Protein AF-A0A484M7L9-F1 (afdb_monomer_lite)

Secondary structure (DSSP, 8-state):
----------------PPPPHHHHHHHHHHHHHHSBSSTT-TT-BHHHHHHHHHHHHHHTT--HHHHHHHHHHHHHHHSTT-HHHHHHHHHHHHHHTT----HHHHHHHHTT---TTS--TTHHHHHHHHHHH-TTS-------SSHHHHHHHHHHHHHHHHHHHHHHHHHHHHHHHHHHHHHHTTT-PPP----------------

Structure (mmCIF, N/CA/C/O backbone):
data_AF-A0A484M7L9-F1
#
_entry.id   AF-A0A484M7L9-F1
#
loop_
_atom_site.group_PDB
_atom_site.id
_atom_site.type_symbol
_atom_site.label_atom_id
_atom_site.label_alt_id
_atom_site.label_comp_id
_atom_site.label_asym_id
_atom_site.label_entity_id
_atom_site.label_seq_id
_atom_site.pdbx_PDB_ins_code
_atom_site.Cartn_x
_atom_site.Cartn_y
_atom_site.Cartn_z
_atom_site.occupancy
_atom_site.B_iso_or_equiv
_atom_site.auth_seq_id
_atom_site.auth_comp_id
_atom_site.auth_asym_id
_atom_site.auth_atom_id
_atom_site.pdbx_PDB_model_num
ATOM 1 N N . MET A 1 1 ? 72.753 -35.196 -23.245 1.00 42.53 1 MET A N 1
ATOM 2 C CA . MET A 1 1 ? 71.972 -34.257 -22.425 1.00 42.53 1 MET A CA 1
ATOM 3 C C . MET A 1 1 ? 70.537 -34.745 -22.408 1.00 42.53 1 MET A C 1
ATOM 5 O O . MET A 1 1 ? 69.978 -34.929 -23.475 1.00 42.53 1 MET A O 1
ATOM 9 N N . ILE A 1 2 ? 70.071 -35.024 -21.190 1.00 45.00 2 ILE A N 1
ATOM 10 C CA . ILE A 1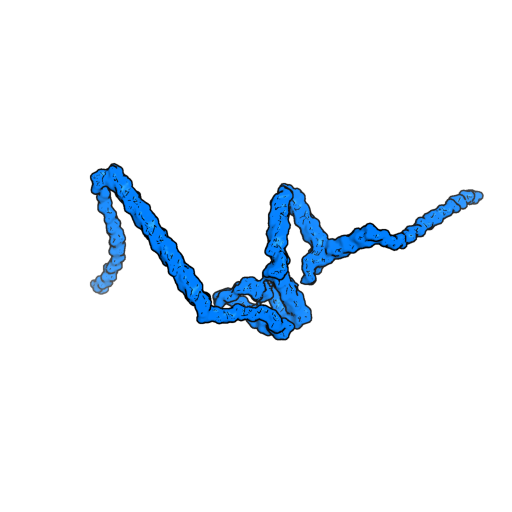 2 ? 68.717 -34.862 -20.635 1.00 45.00 2 ILE A CA 1
ATOM 11 C C . ILE A 1 2 ? 67.554 -35.568 -21.357 1.00 45.00 2 ILE A C 1
ATOM 13 O O . ILE A 1 2 ? 67.108 -35.170 -22.425 1.00 45.00 2 ILE A O 1
ATOM 17 N N . TYR A 1 3 ? 67.059 -36.614 -20.690 1.00 44.97 3 TYR A N 1
ATOM 18 C CA . TYR A 1 3 ? 65.743 -37.212 -20.891 1.00 44.97 3 TYR A CA 1
ATOM 19 C C . TYR A 1 3 ? 64.677 -36.245 -20.364 1.00 44.97 3 TYR A C 1
ATOM 21 O O . TYR A 1 3 ? 64.650 -36.008 -19.157 1.00 44.97 3 TYR A O 1
ATOM 29 N N . ASP A 1 4 ? 63.792 -35.735 -21.221 1.00 49.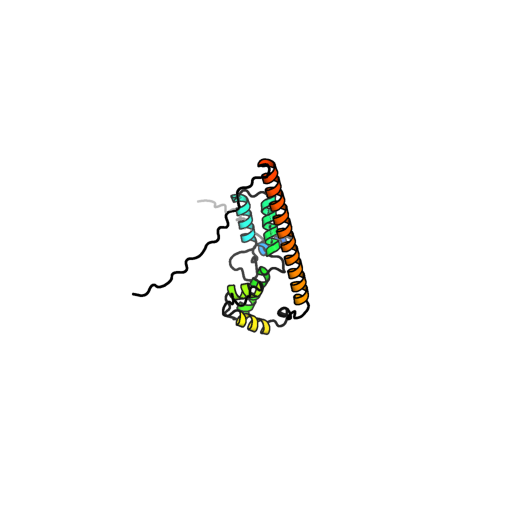75 4 ASP A N 1
ATOM 30 C CA . ASP A 1 4 ? 62.569 -35.071 -20.762 1.00 49.75 4 ASP A CA 1
ATOM 31 C C . ASP A 1 4 ? 61.409 -36.066 -20.782 1.00 49.75 4 ASP A C 1
ATOM 33 O O . ASP A 1 4 ? 60.863 -36.436 -21.824 1.00 49.75 4 ASP A O 1
ATOM 37 N N . ALA A 1 5 ? 61.057 -36.529 -19.585 1.00 56.91 5 ALA A N 1
ATOM 38 C CA . ALA A 1 5 ? 59.834 -37.260 -19.320 1.00 56.91 5 ALA A CA 1
ATOM 39 C C . ALA A 1 5 ? 58.653 -36.280 -19.381 1.00 56.91 5 ALA A C 1
ATOM 41 O O . ALA A 1 5 ? 58.237 -35.718 -18.368 1.00 56.91 5 ALA A O 1
ATOM 42 N N . VAL A 1 6 ? 58.091 -36.082 -20.572 1.00 59.50 6 VAL A N 1
ATOM 43 C CA . VAL A 1 6 ? 56.767 -35.467 -20.708 1.00 59.50 6 VAL A CA 1
ATOM 44 C C . VAL A 1 6 ? 55.741 -36.519 -20.293 1.00 59.50 6 VAL A C 1
ATOM 46 O O . VAL A 1 6 ? 55.369 -37.401 -21.066 1.00 59.50 6 VAL A O 1
ATOM 49 N N . GLY A 1 7 ? 55.337 -36.472 -19.021 1.00 54.97 7 GLY A N 1
ATOM 50 C CA . GLY A 1 7 ? 54.186 -37.223 -18.526 1.00 54.97 7 GLY A CA 1
ATOM 51 C C . GLY A 1 7 ? 52.920 -36.839 -19.301 1.00 54.97 7 GLY A C 1
ATOM 52 O O . GLY A 1 7 ? 52.858 -35.740 -19.858 1.00 54.97 7 GLY A O 1
ATOM 53 N N . PRO A 1 8 ? 51.899 -37.711 -19.359 1.00 54.69 8 PRO A N 1
ATOM 54 C CA . PRO A 1 8 ? 50.671 -37.377 -20.056 1.00 54.69 8 PRO A CA 1
ATOM 55 C C . PRO A 1 8 ? 50.053 -36.152 -19.382 1.00 54.69 8 PRO A C 1
ATOM 57 O O . PRO A 1 8 ? 49.660 -36.192 -18.213 1.00 54.69 8 PRO A O 1
ATOM 60 N N . THR A 1 9 ? 49.976 -35.053 -20.130 1.00 49.97 9 THR A N 1
ATOM 61 C CA . THR A 1 9 ? 49.096 -33.932 -19.834 1.00 49.97 9 THR A CA 1
ATOM 62 C C . THR A 1 9 ? 47.698 -34.513 -19.712 1.00 49.97 9 THR A C 1
ATOM 64 O O . THR A 1 9 ? 47.059 -34.857 -20.704 1.00 49.97 9 THR A O 1
ATOM 67 N N . ARG A 1 10 ? 47.227 -34.676 -18.471 1.00 46.50 10 ARG A N 1
ATOM 68 C CA . ARG A 1 10 ? 45.811 -34.899 -18.193 1.00 46.50 10 ARG A CA 1
ATOM 69 C C . ARG A 1 10 ? 45.101 -33.654 -18.699 1.00 46.50 10 ARG A C 1
ATOM 71 O O . ARG A 1 10 ? 44.990 -32.659 -17.989 1.00 46.50 10 ARG A O 1
ATOM 78 N N . THR A 1 11 ? 44.657 -33.692 -19.948 1.00 47.19 11 THR A N 1
ATOM 79 C CA . THR A 1 11 ? 43.540 -32.881 -20.393 1.00 47.19 11 THR A CA 1
ATOM 80 C C . THR A 1 11 ? 42.381 -33.300 -19.499 1.00 47.19 11 THR A C 1
ATOM 82 O O . THR A 1 11 ? 41.721 -34.305 -19.758 1.00 47.19 11 THR A O 1
ATOM 85 N N . ASN A 1 12 ? 42.177 -32.582 -18.393 1.00 45.78 12 ASN A N 1
ATOM 86 C CA . ASN A 1 12 ? 40.871 -32.527 -17.762 1.00 45.78 12 ASN A CA 1
ATOM 87 C C . ASN A 1 12 ? 39.963 -31.891 -18.814 1.00 45.78 12 ASN A C 1
ATOM 89 O O . ASN A 1 12 ? 39.799 -30.675 -18.858 1.00 45.78 12 ASN A O 1
ATOM 93 N N . SER A 1 13 ? 39.436 -32.717 -19.717 1.00 46.62 13 SER A N 1
ATOM 94 C CA . SER A 1 13 ? 38.196 -32.418 -20.400 1.00 46.62 13 SER A CA 1
ATOM 95 C C . SER A 1 13 ? 37.168 -32.311 -19.286 1.00 46.62 13 SER A C 1
ATOM 97 O O . SER A 1 13 ? 36.620 -33.320 -18.840 1.00 46.62 13 SER A O 1
ATOM 99 N N . VAL A 1 14 ? 36.988 -31.097 -18.767 1.00 50.59 14 VAL A N 1
ATOM 100 C CA . VAL A 1 14 ? 35.759 -30.719 -18.085 1.00 50.59 14 VAL A CA 1
ATOM 101 C C . VAL A 1 14 ? 34.695 -30.882 -19.160 1.00 50.59 14 VAL A C 1
ATOM 103 O O . VAL A 1 14 ? 34.467 -29.994 -19.974 1.00 50.59 14 VAL A O 1
ATOM 106 N N . LEU A 1 15 ? 34.172 -32.101 -19.270 1.00 47.25 15 LEU A N 1
ATOM 107 C CA . LEU A 1 15 ? 32.899 -32.335 -19.913 1.00 47.25 15 LEU A CA 1
ATOM 108 C C . LEU A 1 15 ? 31.947 -31.473 -19.091 1.00 47.25 15 LEU A C 1
ATOM 110 O O . LEU A 1 15 ? 31.773 -31.741 -17.903 1.00 47.25 15 LEU A O 1
ATOM 114 N N . GLU A 1 16 ? 31.454 -30.379 -19.670 1.00 56.84 16 GLU A N 1
ATOM 115 C CA . GLU A 1 16 ? 30.315 -29.661 -19.109 1.00 56.84 16 GLU A CA 1
ATOM 116 C C . GLU A 1 16 ? 29.161 -30.664 -19.093 1.00 56.84 16 GLU A C 1
ATOM 118 O O . GLU A 1 16 ? 28.489 -30.898 -20.096 1.00 56.84 16 GLU A O 1
ATOM 123 N N . GLU A 1 17 ? 29.044 -31.376 -17.976 1.00 58.81 17 GLU A N 1
ATOM 124 C CA . GLU A 1 17 ? 27.976 -32.321 -17.718 1.00 58.81 17 GLU A CA 1
ATOM 125 C C . GLU A 1 17 ? 26.673 -31.523 -17.724 1.00 58.81 17 GLU A C 1
ATOM 127 O O . GLU A 1 17 ? 26.575 -30.481 -17.068 1.00 58.81 17 GLU A O 1
ATOM 132 N N . GLU A 1 18 ? 25.695 -31.962 -18.523 1.00 61.09 18 GLU A N 1
ATOM 133 C CA . GLU A 1 18 ? 24.396 -31.298 -18.550 1.00 61.09 18 GLU A CA 1
ATOM 134 C C . GLU A 1 18 ? 23.858 -31.217 -17.117 1.00 61.09 18 GLU A C 1
ATOM 136 O O . GLU A 1 18 ? 23.847 -32.239 -16.424 1.00 61.09 18 GLU A O 1
ATOM 141 N N . PRO A 1 19 ? 23.411 -30.029 -16.663 1.00 60.47 19 PRO A N 1
ATOM 142 C CA . PRO A 1 19 ? 23.056 -29.821 -15.272 1.00 60.47 19 PRO A CA 1
ATOM 143 C C . PRO A 1 19 ? 22.028 -30.870 -14.861 1.00 60.47 19 PRO A C 1
ATOM 145 O O . PRO A 1 19 ? 20.971 -31.018 -15.496 1.00 60.47 19 PRO A O 1
ATOM 148 N N . ASN A 1 20 ? 22.357 -31.623 -13.811 1.00 75.00 20 ASN A N 1
ATOM 149 C CA . ASN A 1 20 ? 21.457 -32.627 -13.269 1.00 75.00 20 ASN A CA 1
ATOM 150 C C . ASN A 1 20 ? 20.155 -31.936 -12.795 1.00 75.00 20 ASN A C 1
ATOM 152 O O . ASN A 1 20 ? 20.047 -30.707 -12.747 1.00 75.00 20 ASN A O 1
ATOM 156 N N . SER A 1 21 ? 19.113 -32.700 -12.458 1.00 75.94 21 SER A N 1
ATOM 157 C CA . SER A 1 21 ? 17.826 -32.102 -12.053 1.00 75.94 21 SER A CA 1
ATOM 158 C C . SER A 1 21 ? 17.947 -31.120 -10.873 1.00 75.94 21 SER A C 1
ATOM 160 O O . SER A 1 21 ? 17.137 -30.199 -10.768 1.00 75.94 21 SER A O 1
ATOM 162 N N . THR A 1 22 ? 18.933 -31.313 -10.000 1.00 72.62 22 THR A N 1
ATOM 163 C CA . THR A 1 22 ? 19.218 -30.451 -8.848 1.00 72.62 22 THR A CA 1
ATOM 164 C C . THR A 1 22 ? 19.914 -29.163 -9.287 1.00 72.62 22 THR A C 1
ATOM 166 O O . THR A 1 22 ? 19.517 -28.080 -8.866 1.00 72.62 22 THR A O 1
ATOM 169 N N . ASP A 1 23 ? 20.876 -29.254 -10.205 1.00 74.62 23 ASP A N 1
ATOM 170 C CA . ASP A 1 23 ? 21.577 -28.097 -10.768 1.00 74.62 23 ASP A CA 1
ATOM 171 C C . ASP A 1 23 ? 20.614 -27.212 -11.566 1.00 74.62 23 ASP A C 1
ATOM 173 O O . ASP A 1 23 ? 20.642 -25.990 -11.446 1.00 74.62 23 ASP A O 1
ATOM 177 N N . LYS A 1 24 ? 19.684 -27.811 -12.322 1.00 78.12 24 LYS A N 1
ATOM 178 C CA . LYS A 1 24 ? 18.620 -27.068 -13.019 1.00 78.12 24 LYS A CA 1
ATOM 179 C C . LYS A 1 24 ? 17.750 -26.278 -12.043 1.00 78.12 24 LYS A C 1
ATOM 181 O O . LYS A 1 24 ? 17.497 -25.103 -12.287 1.00 78.12 24 LYS A O 1
ATOM 186 N N . GLN A 1 25 ? 17.331 -26.885 -10.930 1.00 75.19 25 GLN A N 1
ATOM 187 C CA . GLN A 1 25 ? 16.580 -26.171 -9.889 1.00 75.19 25 GLN A CA 1
ATOM 188 C C . GLN A 1 25 ? 17.399 -25.048 -9.255 1.00 75.19 25 GLN A C 1
ATOM 190 O O . GLN A 1 25 ? 16.858 -23.981 -8.982 1.00 75.19 25 GLN A O 1
ATOM 195 N N . PHE A 1 26 ? 18.697 -25.264 -9.049 1.00 74.88 26 PHE A N 1
ATOM 196 C CA . PHE A 1 26 ? 19.594 -24.243 -8.526 1.00 74.88 26 PHE A CA 1
ATOM 197 C C . PHE A 1 26 ? 19.721 -23.050 -9.487 1.00 74.88 26 PHE A C 1
ATOM 199 O O . PHE A 1 26 ? 19.547 -21.908 -9.068 1.00 74.88 26 PHE A O 1
ATOM 206 N N . PHE A 1 27 ? 19.929 -23.289 -10.784 1.00 76.31 27 PHE A N 1
ATOM 207 C CA . PHE A 1 27 ? 19.996 -22.218 -11.783 1.00 76.31 27 PHE A CA 1
ATOM 208 C C . PHE A 1 27 ? 18.657 -21.501 -11.987 1.00 76.31 27 PHE A C 1
ATOM 210 O O . PHE A 1 27 ? 18.644 -20.285 -12.170 1.00 76.31 27 PHE A O 1
ATOM 217 N N . GLU A 1 28 ? 17.533 -22.215 -11.922 1.00 80.38 28 GLU A N 1
ATOM 218 C CA . GLU A 1 28 ? 16.199 -21.603 -11.950 1.00 80.38 28 GLU A CA 1
ATOM 219 C C . GLU A 1 28 ? 15.949 -20.736 -10.709 1.00 80.38 28 GLU A C 1
ATOM 221 O O . GLU A 1 28 ? 15.451 -19.619 -10.827 1.00 80.38 28 GLU A O 1
ATOM 226 N N . MET A 1 29 ? 16.371 -21.189 -9.526 1.00 78.31 29 MET A N 1
ATOM 227 C CA . MET A 1 29 ? 16.307 -20.402 -8.293 1.00 78.31 29 MET A CA 1
ATOM 228 C C . MET A 1 29 ? 17.163 -19.134 -8.382 1.00 78.31 29 MET A C 1
ATOM 230 O O . MET A 1 29 ? 16.702 -18.064 -7.990 1.00 78.31 29 MET A O 1
ATOM 234 N N . LEU A 1 30 ? 18.379 -19.233 -8.930 1.00 77.06 30 LEU A N 1
ATOM 235 C CA . LEU A 1 30 ? 19.251 -18.078 -9.156 1.00 77.06 30 LEU A CA 1
ATOM 236 C C . LEU A 1 30 ? 18.626 -17.086 -10.137 1.00 77.06 30 LEU A C 1
ATOM 238 O O . LEU A 1 30 ? 18.576 -15.895 -9.848 1.00 77.06 30 LEU A O 1
ATOM 242 N N . LYS A 1 31 ? 18.074 -17.570 -11.254 1.00 75.81 31 LYS A N 1
ATOM 243 C CA . LYS A 1 31 ? 17.358 -16.719 -12.212 1.00 75.81 31 LYS A CA 1
ATOM 244 C C . LYS A 1 31 ? 16.156 -16.033 -11.580 1.00 75.81 31 LYS A C 1
ATOM 246 O O . LYS A 1 31 ? 15.965 -14.847 -11.815 1.00 75.81 31 LYS A O 1
ATOM 251 N N . ALA A 1 32 ? 15.368 -16.755 -10.785 1.00 72.62 32 ALA A N 1
ATOM 252 C CA . ALA A 1 32 ? 14.231 -16.192 -10.066 1.00 72.62 32 ALA A CA 1
ATOM 253 C C . ALA A 1 32 ? 14.682 -15.103 -9.080 1.00 72.62 32 ALA A C 1
ATOM 255 O O . ALA A 1 32 ? 14.078 -14.037 -9.025 1.00 72.62 32 ALA A O 1
ATOM 256 N N . ALA A 1 33 ? 15.779 -15.325 -8.358 1.00 68.31 33 ALA A N 1
ATOM 257 C CA . ALA A 1 33 ? 16.327 -14.364 -7.406 1.00 68.31 33 ALA A CA 1
ATOM 258 C C . ALA A 1 33 ? 16.910 -13.105 -8.084 1.00 68.31 33 ALA A C 1
ATOM 260 O O . ALA A 1 33 ? 16.803 -12.003 -7.538 1.00 68.31 33 ALA A O 1
ATOM 261 N N . ASP A 1 34 ? 17.478 -13.257 -9.283 1.00 71.44 34 ASP A N 1
ATOM 262 C CA . ASP A 1 34 ? 17.989 -12.159 -10.111 1.00 71.44 34 ASP A CA 1
ATOM 263 C C . ASP A 1 34 ? 16.899 -11.416 -10.893 1.00 71.44 34 ASP A C 1
ATOM 265 O O . ASP A 1 34 ? 17.187 -10.383 -11.502 1.00 71.44 34 ASP A O 1
ATOM 269 N N . THR A 1 35 ? 15.643 -11.874 -10.854 1.00 73.50 35 THR A N 1
ATOM 270 C CA . THR A 1 35 ? 14.545 -11.102 -11.442 1.00 73.50 35 THR A CA 1
ATOM 271 C C . THR A 1 35 ? 14.353 -9.765 -10.732 1.00 73.50 35 THR A C 1
ATOM 273 O O . THR A 1 35 ? 14.585 -9.613 -9.525 1.00 73.50 35 THR A O 1
ATOM 276 N N . ASP A 1 36 ? 13.912 -8.775 -11.504 1.00 69.62 36 ASP A N 1
ATOM 277 C CA . ASP A 1 36 ? 13.552 -7.461 -10.991 1.00 69.62 36 ASP A CA 1
ATOM 278 C C . ASP A 1 36 ? 12.469 -7.581 -9.909 1.00 69.62 36 ASP A C 1
ATOM 280 O O . ASP A 1 36 ? 11.530 -8.374 -10.011 1.00 69.62 36 ASP A O 1
ATOM 284 N N . LEU A 1 37 ? 12.571 -6.748 -8.870 1.00 68.25 37 LEU A N 1
ATOM 285 C CA . LEU A 1 37 ? 11.583 -6.718 -7.788 1.00 68.25 37 LEU A CA 1
ATOM 286 C C . LEU A 1 37 ? 10.171 -6.326 -8.279 1.00 68.25 37 LEU A C 1
ATOM 288 O O . LEU A 1 37 ? 9.174 -6.742 -7.695 1.00 68.25 37 LEU A O 1
ATOM 292 N N . TRP A 1 38 ? 10.086 -5.546 -9.360 1.00 67.56 38 TRP A N 1
ATOM 293 C CA . TRP A 1 38 ? 8.858 -5.234 -10.100 1.00 67.56 38 TRP A CA 1
ATOM 294 C C . TRP A 1 38 ? 9.188 -4.961 -11.579 1.00 67.56 38 TRP A C 1
ATOM 296 O O . TRP A 1 38 ? 10.321 -4.567 -11.878 1.00 67.56 38 TRP A O 1
ATOM 306 N N . PRO A 1 39 ? 8.224 -5.094 -12.514 1.00 60.28 39 PRO A N 1
ATOM 307 C CA . PRO A 1 39 ? 8.444 -4.774 -13.925 1.00 60.28 39 PRO A CA 1
ATOM 308 C C . PRO A 1 39 ? 8.929 -3.325 -14.095 1.00 60.28 39 PRO A C 1
ATOM 310 O O . PRO A 1 39 ? 8.234 -2.383 -13.714 1.00 60.28 39 PRO A O 1
ATOM 313 N N . GLY A 1 40 ? 10.142 -3.139 -14.626 1.00 59.12 40 GLY A N 1
ATOM 314 C CA . GLY A 1 40 ? 10.767 -1.819 -14.790 1.00 59.12 40 GLY A CA 1
ATOM 315 C C . GLY A 1 40 ? 11.647 -1.357 -13.616 1.00 59.12 40 GLY A C 1
ATOM 316 O O . GLY A 1 40 ? 12.080 -0.202 -13.601 1.00 59.12 40 GLY A O 1
ATOM 317 N N . SER A 1 41 ? 11.935 -2.221 -12.633 1.00 58.97 41 SER A N 1
ATOM 318 C CA . SER A 1 41 ? 12.937 -1.967 -11.585 1.00 58.97 41 SER A CA 1
ATOM 319 C C . SER A 1 41 ? 14.354 -2.272 -12.075 1.00 58.97 41 SER A C 1
ATOM 321 O O . SER A 1 41 ? 14.937 -3.290 -11.729 1.00 58.97 41 SER A O 1
ATOM 323 N N . SER A 1 42 ? 14.979 -1.366 -12.824 1.00 58.22 42 SER A N 1
ATOM 324 C CA . SER A 1 42 ? 16.342 -1.607 -13.336 1.00 58.22 42 SER A CA 1
ATOM 325 C C . SER A 1 42 ? 17.451 -1.612 -12.270 1.00 58.22 42 SER A C 1
ATOM 327 O O . SER A 1 42 ? 18.607 -1.882 -12.587 1.00 58.22 42 SER A O 1
ATOM 329 N N . LYS A 1 43 ? 17.146 -1.256 -11.014 1.00 64.06 43 LYS A N 1
ATOM 330 C CA . LYS A 1 43 ? 18.155 -1.004 -9.969 1.00 64.06 43 LYS A CA 1
ATOM 331 C C . LYS A 1 43 ? 18.170 -2.030 -8.843 1.00 64.06 43 LYS A C 1
ATOM 333 O O . LYS A 1 43 ? 19.063 -1.961 -7.998 1.00 64.06 43 LYS A O 1
ATOM 338 N N . THR A 1 44 ? 17.159 -2.885 -8.714 1.00 66.38 44 THR A N 1
ATOM 339 C CA . THR A 1 44 ? 17.029 -3.731 -7.518 1.00 66.38 44 THR A CA 1
ATOM 340 C C . THR A 1 44 ? 16.342 -5.043 -7.870 1.00 66.38 44 THR A C 1
ATOM 342 O O . THR A 1 44 ? 15.129 -5.069 -8.091 1.00 66.38 44 THR A O 1
ATOM 345 N N . SER A 1 45 ? 17.133 -6.118 -7.910 1.00 78.06 45 SER A N 1
ATOM 346 C CA . SER A 1 45 ? 16.628 -7.488 -8.002 1.00 78.06 45 SER A CA 1
ATOM 347 C C . SER A 1 45 ? 15.983 -7.920 -6.685 1.00 78.06 45 SER A C 1
ATOM 349 O O . SER A 1 45 ? 16.235 -7.327 -5.625 1.00 78.06 45 SER A O 1
ATOM 351 N N . GLN A 1 46 ? 15.169 -8.974 -6.737 1.00 73.44 46 GLN A N 1
ATOM 352 C CA . GLN A 1 46 ? 14.569 -9.582 -5.548 1.00 73.44 46 GLN A CA 1
ATOM 353 C C . GLN A 1 46 ? 15.640 -9.981 -4.529 1.00 73.44 46 GLN A C 1
ATOM 355 O O . GLN A 1 46 ? 15.517 -9.667 -3.343 1.00 73.44 46 GLN A O 1
ATOM 360 N N . LEU A 1 47 ? 16.741 -10.574 -4.996 1.00 79.44 47 LEU A N 1
ATOM 361 C CA . LEU A 1 47 ? 17.868 -10.948 -4.150 1.00 79.44 47 LEU A CA 1
ATOM 362 C C . LEU A 1 47 ? 18.506 -9.738 -3.465 1.00 79.44 47 LEU A C 1
ATOM 364 O O . LEU A 1 47 ? 18.774 -9.783 -2.268 1.00 79.44 47 LEU A O 1
ATOM 368 N N . SER A 1 48 ? 18.709 -8.635 -4.193 1.00 81.31 48 SER A N 1
ATOM 369 C CA . SER A 1 48 ? 19.271 -7.405 -3.623 1.00 81.31 48 SER A CA 1
ATOM 370 C C . SER A 1 48 ? 18.374 -6.823 -2.526 1.00 81.31 48 SER A C 1
ATOM 372 O O . SER A 1 48 ? 18.864 -6.368 -1.489 1.00 81.31 48 SER A O 1
ATOM 374 N N . ALA A 1 49 ? 17.055 -6.874 -2.717 1.00 79.69 49 ALA A N 1
ATOM 375 C CA . ALA A 1 49 ? 16.090 -6.407 -1.730 1.00 79.69 49 ALA A CA 1
ATOM 376 C C . ALA A 1 49 ? 16.076 -7.287 -0.470 1.00 79.69 49 ALA A C 1
ATOM 378 O O . ALA A 1 49 ? 16.157 -6.763 0.644 1.00 79.69 49 ALA A O 1
ATOM 379 N N . VAL A 1 50 ? 16.047 -8.614 -0.636 1.00 81.56 50 VAL A N 1
ATOM 380 C CA . VAL A 1 50 ? 16.102 -9.572 0.480 1.00 81.56 50 VAL A CA 1
ATOM 381 C C . VAL A 1 50 ? 17.430 -9.462 1.229 1.00 81.56 50 VAL A C 1
ATOM 383 O O . VAL A 1 50 ? 17.430 -9.397 2.457 1.00 81.56 50 VAL A O 1
ATOM 386 N N . ALA A 1 51 ? 18.554 -9.358 0.517 1.00 83.56 51 ALA A N 1
ATOM 387 C CA . ALA A 1 51 ? 19.874 -9.187 1.118 1.00 83.56 51 ALA A CA 1
ATOM 388 C C . ALA A 1 51 ? 19.959 -7.902 1.953 1.00 83.56 51 ALA A C 1
ATOM 390 O O . ALA A 1 51 ? 20.456 -7.935 3.076 1.00 83.56 51 ALA A O 1
ATOM 391 N N . ARG A 1 52 ? 19.415 -6.782 1.458 1.00 85.25 52 ARG A N 1
ATOM 392 C CA . ARG A 1 52 ? 19.335 -5.531 2.232 1.00 85.25 52 ARG A CA 1
ATOM 393 C C . ARG A 1 52 ? 18.475 -5.681 3.484 1.00 85.25 52 ARG A C 1
ATOM 395 O O . ARG A 1 52 ? 18.888 -5.237 4.549 1.00 85.25 52 ARG A O 1
ATOM 402 N N . LEU A 1 53 ? 17.311 -6.322 3.379 1.00 85.19 53 LEU A N 1
ATOM 403 C CA . LEU A 1 53 ? 16.428 -6.574 4.524 1.00 85.19 53 LEU A CA 1
ATOM 404 C C . LEU A 1 53 ? 17.095 -7.464 5.582 1.00 85.19 53 LEU A C 1
ATOM 406 O O . LEU A 1 53 ? 17.000 -7.177 6.774 1.00 85.19 53 LEU A O 1
ATOM 410 N N . LEU A 1 54 ? 17.790 -8.523 5.162 1.00 84.94 54 LEU A N 1
ATOM 411 C CA . LEU A 1 54 ? 18.545 -9.399 6.061 1.00 84.94 54 LEU A CA 1
ATOM 412 C C . LEU A 1 54 ? 19.732 -8.675 6.703 1.00 84.94 54 LEU A C 1
ATOM 414 O O . LEU A 1 54 ? 19.991 -8.863 7.890 1.00 84.94 54 LEU A O 1
ATOM 418 N N . ASN A 1 55 ? 20.413 -7.809 5.952 1.00 89.44 55 ASN A N 1
ATOM 419 C CA . ASN A 1 55 ? 21.488 -6.988 6.493 1.00 89.44 55 ASN A CA 1
ATOM 420 C C . ASN A 1 55 ? 20.967 -6.048 7.591 1.00 89.44 55 ASN A C 1
ATOM 422 O O . ASN A 1 55 ? 21.521 -6.029 8.680 1.00 89.44 55 ASN A O 1
ATOM 426 N N . ILE A 1 56 ? 19.834 -5.373 7.365 1.00 86.69 56 ILE A N 1
ATOM 427 C CA . ILE A 1 56 ? 19.161 -4.526 8.369 1.00 86.69 56 ILE A CA 1
ATOM 428 C C . ILE A 1 56 ? 18.771 -5.338 9.612 1.00 86.69 56 ILE A C 1
ATOM 430 O O . ILE A 1 56 ? 18.973 -4.882 10.738 1.00 86.69 56 ILE A O 1
ATOM 434 N N . LYS A 1 57 ? 18.239 -6.557 9.425 1.00 88.25 57 LYS A N 1
ATOM 435 C CA . LYS A 1 57 ? 17.923 -7.470 10.535 1.00 88.25 57 LYS A CA 1
ATOM 436 C C . LYS A 1 57 ? 19.156 -7.738 11.395 1.00 88.25 57 LYS A C 1
ATOM 438 O O . LYS A 1 57 ? 19.061 -7.674 12.619 1.00 88.25 57 LYS A O 1
ATOM 443 N N . SER A 1 58 ? 20.291 -8.008 10.754 1.00 89.75 58 SER A N 1
ATOM 444 C CA . SER A 1 58 ? 21.555 -8.288 11.431 1.00 89.75 58 SER A CA 1
ATOM 445 C C . SER A 1 58 ? 22.156 -7.043 12.090 1.00 89.75 58 SER A C 1
ATOM 447 O O . SER A 1 58 ? 22.509 -7.095 13.262 1.00 89.75 58 SER A O 1
ATOM 449 N N . GLU A 1 59 ? 22.255 -5.920 11.375 1.00 92.56 59 GLU A N 1
ATOM 450 C CA . GLU A 1 59 ? 22.868 -4.671 11.857 1.00 92.56 59 GLU A CA 1
ATOM 451 C C . GLU A 1 59 ? 22.127 -4.078 13.058 1.00 92.56 59 GLU A C 1
ATOM 453 O O . GLU A 1 59 ? 22.749 -3.554 13.980 1.00 92.56 59 GLU A O 1
ATOM 458 N N . HIS A 1 60 ? 20.797 -4.190 13.072 1.00 90.62 60 HIS A N 1
ATOM 459 C CA . HIS A 1 60 ? 19.960 -3.686 14.160 1.00 90.62 60 HIS A CA 1
ATOM 460 C C . HIS A 1 60 ? 19.529 -4.767 15.151 1.00 90.62 60 HIS A C 1
ATOM 462 O O . HIS A 1 60 ? 18.716 -4.495 16.036 1.00 90.62 60 HIS A O 1
ATOM 468 N N . ASN A 1 61 ? 20.066 -5.983 15.016 1.00 90.88 61 ASN A N 1
ATOM 469 C CA . ASN A 1 61 ? 19.797 -7.114 15.899 1.00 90.88 61 ASN A CA 1
ATOM 470 C C . ASN A 1 61 ? 18.285 -7.347 16.116 1.00 90.88 61 ASN A C 1
ATOM 472 O O . ASN A 1 61 ? 17.823 -7.609 17.233 1.00 90.88 61 ASN A O 1
ATOM 476 N N . LEU A 1 62 ? 17.502 -7.185 15.041 1.00 88.69 62 LEU A N 1
ATOM 477 C CA . LEU A 1 62 ? 16.046 -7.252 15.090 1.00 88.69 62 LEU A CA 1
ATOM 478 C C . LEU A 1 62 ? 15.611 -8.658 15.502 1.00 88.69 62 LEU A C 1
ATOM 480 O O . LEU A 1 62 ? 16.036 -9.654 14.916 1.00 88.69 62 LEU A O 1
ATOM 484 N N . SER A 1 63 ? 14.717 -8.740 16.489 1.00 91.12 63 SER A N 1
ATOM 485 C CA . SER A 1 63 ? 14.092 -10.017 16.847 1.00 91.12 63 SER A CA 1
ATOM 486 C C . SER A 1 63 ? 13.296 -10.584 15.666 1.00 91.12 63 SER A C 1
ATOM 488 O O . SER A 1 63 ? 12.733 -9.816 14.883 1.00 91.12 63 SER A O 1
ATOM 490 N N . GLU A 1 64 ? 13.180 -11.914 15.584 1.00 86.44 64 GLU A N 1
ATOM 491 C CA . GLU A 1 64 ? 12.358 -12.595 14.565 1.00 86.44 64 GLU A CA 1
ATOM 492 C C . GLU A 1 64 ? 10.955 -11.984 14.472 1.00 86.44 64 GLU A C 1
ATOM 494 O O . GLU A 1 64 ? 10.525 -11.578 13.401 1.00 86.44 64 GLU A O 1
ATOM 499 N N . ARG A 1 65 ? 10.301 -11.760 15.620 1.00 86.25 65 ARG A N 1
ATOM 500 C CA . ARG A 1 65 ? 8.963 -11.148 15.679 1.00 86.25 65 ARG A CA 1
ATOM 501 C C . ARG A 1 65 ? 8.905 -9.754 15.051 1.00 86.25 65 ARG A C 1
ATOM 503 O O . ARG A 1 65 ? 7.906 -9.401 14.431 1.00 86.25 65 ARG A O 1
ATOM 510 N N . CYS A 1 66 ? 9.948 -8.947 15.234 1.00 83.88 66 CYS A N 1
ATOM 511 C CA . CYS A 1 66 ? 10.021 -7.609 14.650 1.00 83.88 66 CYS A CA 1
ATOM 512 C C . CYS A 1 66 ? 10.209 -7.689 13.131 1.00 83.88 66 CYS A C 1
ATOM 514 O O . CYS A 1 66 ? 9.489 -7.018 12.396 1.00 83.88 66 CYS A O 1
ATOM 516 N N . TYR A 1 67 ? 11.109 -8.559 12.667 1.00 88.38 67 TYR A N 1
ATOM 517 C CA . TYR A 1 67 ? 11.331 -8.791 11.241 1.00 88.38 67 TYR A CA 1
ATOM 518 C C . TYR A 1 67 ? 10.077 -9.338 10.544 1.00 88.38 67 TYR A C 1
ATOM 520 O O . TYR A 1 67 ? 9.679 -8.812 9.510 1.00 88.38 67 TYR A O 1
ATOM 528 N N . ASP A 1 68 ? 9.390 -10.304 11.155 1.00 84.56 68 ASP A N 1
ATOM 529 C CA . ASP A 1 68 ? 8.136 -10.865 10.642 1.00 84.56 68 ASP A CA 1
ATOM 530 C C . ASP A 1 68 ? 7.041 -9.802 10.530 1.00 84.56 68 ASP A C 1
ATOM 532 O O . ASP A 1 68 ? 6.332 -9.746 9.527 1.00 84.56 68 ASP A O 1
ATOM 536 N N . THR A 1 69 ? 6.936 -8.911 11.523 1.00 86.69 69 THR A N 1
ATOM 537 C CA . THR A 1 69 ? 5.985 -7.788 11.496 1.00 86.69 69 THR A CA 1
ATOM 538 C C . THR A 1 69 ? 6.305 -6.823 10.354 1.00 86.69 69 THR A C 1
ATOM 540 O O . THR A 1 69 ? 5.400 -6.381 9.650 1.00 86.69 69 THR A O 1
ATOM 543 N N . ILE A 1 70 ? 7.588 -6.528 10.124 1.00 84.62 70 ILE A N 1
ATOM 544 C CA . ILE A 1 70 ? 8.040 -5.696 8.999 1.00 84.62 70 ILE A CA 1
ATOM 545 C C . ILE A 1 70 ? 7.716 -6.379 7.666 1.00 84.62 70 ILE A C 1
ATOM 547 O O . ILE A 1 70 ? 7.170 -5.742 6.769 1.00 84.62 70 ILE A O 1
ATOM 551 N N . CYS A 1 71 ? 7.998 -7.675 7.525 1.00 82.00 71 CYS A N 1
ATOM 552 C CA . CYS A 1 71 ? 7.665 -8.438 6.325 1.00 82.00 71 CYS A CA 1
ATOM 553 C C . CYS A 1 71 ? 6.155 -8.495 6.081 1.00 82.00 71 CYS A C 1
ATOM 555 O O . CYS A 1 71 ? 5.730 -8.405 4.931 1.00 82.00 71 CYS A O 1
ATOM 557 N N . GLN A 1 72 ? 5.347 -8.623 7.134 1.00 80.00 72 GLN A N 1
ATOM 558 C CA . GLN A 1 72 ? 3.893 -8.595 7.027 1.00 80.00 72 GLN A CA 1
ATOM 559 C C . GLN A 1 72 ? 3.400 -7.218 6.584 1.00 80.00 72 GLN A C 1
ATOM 561 O O . GLN A 1 72 ? 2.646 -7.135 5.627 1.00 80.00 72 GLN A O 1
ATOM 566 N N . TYR A 1 73 ? 3.912 -6.142 7.178 1.00 81.00 73 TYR A N 1
ATOM 567 C CA . TYR A 1 73 ? 3.600 -4.775 6.761 1.00 81.00 73 TYR A CA 1
ATOM 568 C C . TYR A 1 73 ? 3.978 -4.510 5.294 1.00 81.00 73 TYR A C 1
ATOM 570 O O . TYR A 1 73 ? 3.207 -3.920 4.541 1.00 81.00 73 TYR A O 1
ATOM 578 N N . ILE A 1 74 ? 5.144 -4.999 4.857 1.00 79.38 74 ILE A N 1
ATOM 579 C CA . ILE A 1 74 ? 5.573 -4.923 3.455 1.00 79.38 74 ILE A CA 1
ATOM 580 C C . ILE A 1 74 ? 4.612 -5.710 2.554 1.00 79.38 74 ILE A C 1
ATOM 582 O O . ILE A 1 74 ? 4.208 -5.195 1.516 1.00 79.38 74 ILE A O 1
ATOM 586 N N . LYS A 1 75 ? 4.200 -6.925 2.942 1.00 71.75 75 LYS A N 1
ATOM 587 C CA . LYS A 1 75 ? 3.188 -7.701 2.203 1.00 71.75 75 LYS A CA 1
ATOM 588 C C . LYS A 1 75 ? 1.856 -6.958 2.126 1.00 71.75 75 LYS A C 1
ATOM 590 O O . LYS A 1 75 ? 1.275 -6.895 1.050 1.00 71.75 75 LYS A O 1
ATOM 595 N N . ASP A 1 76 ? 1.415 -6.355 3.224 1.00 68.75 76 ASP A N 1
ATOM 596 C CA . ASP A 1 76 ? 0.150 -5.626 3.309 1.00 68.75 76 ASP A CA 1
ATOM 597 C C . ASP A 1 76 ? 0.144 -4.357 2.444 1.00 68.75 76 ASP A C 1
ATOM 599 O O . ASP A 1 76 ? -0.926 -3.947 2.013 1.00 68.75 76 ASP A O 1
ATOM 603 N N . ILE A 1 77 ? 1.312 -3.770 2.145 1.00 67.62 77 ILE A N 1
ATOM 604 C CA . ILE A 1 77 ? 1.489 -2.639 1.206 1.00 67.62 77 ILE A CA 1
ATOM 605 C C . ILE A 1 77 ? 1.746 -3.102 -0.241 1.00 67.62 77 ILE A C 1
ATOM 607 O O . ILE A 1 77 ? 1.576 -2.326 -1.184 1.00 67.62 77 ILE A O 1
ATOM 611 N N . LEU A 1 78 ? 2.154 -4.355 -0.453 1.00 63.19 78 LEU A N 1
ATOM 612 C CA . LEU A 1 78 ? 2.479 -4.889 -1.781 1.00 63.19 78 LEU A CA 1
ATOM 613 C C . LEU A 1 78 ? 1.390 -5.785 -2.391 1.00 63.19 78 LEU A C 1
ATOM 615 O O . LEU A 1 78 ? 1.394 -5.967 -3.607 1.00 63.19 78 LEU A O 1
ATOM 619 N N . LEU A 1 79 ? 0.461 -6.335 -1.603 1.00 55.38 79 LEU A N 1
ATOM 620 C CA . LEU A 1 79 ? -0.612 -7.209 -2.100 1.00 55.38 79 LEU A CA 1
ATOM 621 C C . LEU A 1 79 ? -1.577 -6.473 -3.049 1.00 55.38 79 LEU A C 1
ATOM 623 O O . LEU A 1 79 ? -1.795 -5.272 -2.911 1.00 55.38 79 LEU A O 1
ATOM 627 N N . GLU A 1 80 ? -2.129 -7.227 -4.007 1.00 51.06 80 GLU A N 1
ATOM 628 C CA . GLU A 1 80 ? -2.614 -6.847 -5.355 1.00 51.06 80 GLU A CA 1
ATOM 629 C C . GLU A 1 80 ? -3.651 -5.708 -5.465 1.00 51.06 80 GLU A C 1
ATOM 631 O O . GLU A 1 80 ? -3.837 -5.158 -6.552 1.00 51.06 80 GLU A O 1
ATOM 636 N N . ASP A 1 81 ? -4.258 -5.285 -4.355 1.00 54.41 81 ASP A N 1
ATOM 637 C CA . ASP A 1 81 ? -5.161 -4.128 -4.287 1.00 54.41 81 ASP A CA 1
ATOM 638 C C . ASP A 1 81 ? -4.470 -2.832 -3.826 1.00 54.41 81 ASP A C 1
ATOM 640 O O . ASP A 1 81 ? -5.119 -1.796 -3.663 1.00 54.41 81 ASP A O 1
ATOM 644 N N . ASN A 1 82 ? -3.148 -2.849 -3.642 1.00 61.94 82 ASN A N 1
ATOM 645 C CA . ASN A 1 82 ? -2.413 -1.673 -3.208 1.00 61.94 82 ASN A CA 1
ATOM 646 C C . ASN A 1 82 ? -2.183 -0.660 -4.320 1.00 61.94 82 ASN A C 1
ATOM 648 O O . ASN A 1 82 ? -1.737 -0.967 -5.433 1.00 61.94 82 ASN A O 1
ATOM 652 N N . SER A 1 83 ? -2.377 0.597 -3.936 1.00 63.38 83 SER A N 1
ATOM 653 C CA . SER A 1 83 ? -2.048 1.777 -4.723 1.00 63.38 83 SER A CA 1
ATOM 654 C C . SER A 1 83 ? -0.622 1.741 -5.282 1.00 63.38 83 SER A C 1
ATOM 656 O O . SER A 1 83 ? -0.373 2.232 -6.377 1.00 63.38 83 SER A O 1
ATOM 658 N N . MET A 1 84 ? 0.317 1.095 -4.590 1.00 66.25 84 MET A N 1
ATOM 659 C CA . MET A 1 84 ? 1.700 0.988 -5.050 1.00 66.25 84 MET A CA 1
ATOM 660 C C . MET A 1 84 ? 1.876 0.067 -6.264 1.00 66.25 84 MET A C 1
ATOM 662 O O . MET A 1 84 ? 2.543 0.442 -7.229 1.00 66.25 84 MET A O 1
ATOM 666 N N . ALA A 1 85 ? 1.243 -1.109 -6.269 1.00 66.81 85 ALA A N 1
ATOM 667 C CA . ALA A 1 85 ? 1.300 -2.025 -7.409 1.00 66.81 85 ALA A CA 1
ATOM 668 C C . ALA A 1 85 ? 0.595 -1.425 -8.640 1.00 66.81 85 ALA A C 1
ATOM 670 O O . ALA A 1 85 ? 1.110 -1.489 -9.761 1.00 66.81 85 ALA A O 1
ATOM 671 N N . GLN A 1 86 ? -0.550 -0.769 -8.423 1.00 68.31 86 GLN A N 1
ATOM 672 C CA . GLN A 1 86 ? -1.272 -0.053 -9.476 1.00 68.31 86 GLN A CA 1
ATOM 673 C C . GLN A 1 86 ? -0.457 1.121 -10.029 1.00 68.31 86 GLN A C 1
ATOM 675 O O . GLN A 1 86 ? -0.386 1.292 -11.244 1.00 68.31 86 GLN A O 1
ATOM 680 N N . PHE A 1 87 ? 0.216 1.880 -9.162 1.00 77.38 87 PHE A N 1
ATOM 681 C CA . PHE A 1 87 ? 1.098 2.974 -9.553 1.00 77.38 87 PHE A CA 1
ATOM 682 C C . PHE A 1 87 ? 2.210 2.512 -10.502 1.00 77.38 87 PHE A C 1
ATOM 684 O O . PHE A 1 87 ? 2.365 3.080 -11.583 1.00 77.38 87 PHE A O 1
ATOM 691 N N . PHE A 1 88 ? 2.945 1.450 -10.155 1.00 74.44 88 PHE A N 1
ATOM 692 C CA . PHE A 1 88 ? 4.028 0.955 -11.011 1.00 74.44 88 PHE A CA 1
ATOM 693 C C . PHE A 1 88 ? 3.520 0.446 -12.364 1.00 74.44 88 PHE A C 1
ATOM 695 O O . PHE A 1 88 ? 4.137 0.730 -13.392 1.00 74.44 88 PHE A O 1
ATOM 702 N N . LYS A 1 89 ? 2.374 -0.245 -12.381 1.00 76.62 89 LYS A N 1
ATOM 703 C CA . LYS A 1 89 ? 1.747 -0.731 -13.617 1.00 76.62 89 LYS A CA 1
ATOM 704 C C . LYS A 1 89 ? 1.333 0.419 -14.537 1.00 76.62 89 LYS A C 1
ATOM 706 O O . LYS A 1 89 ? 1.669 0.415 -15.718 1.00 76.62 89 LYS A O 1
ATOM 711 N N . LEU A 1 90 ? 0.648 1.418 -13.985 1.00 75.25 90 LEU A N 1
ATOM 712 C CA . LEU A 1 90 ? 0.181 2.593 -14.721 1.00 75.25 90 LEU A CA 1
ATOM 713 C C . LEU A 1 90 ? 1.340 3.476 -15.208 1.00 75.25 90 LEU A C 1
ATOM 715 O O . LEU A 1 90 ? 1.252 4.062 -16.287 1.00 75.25 90 LEU A O 1
ATOM 719 N N . ARG A 1 91 ? 2.440 3.542 -14.448 1.00 80.12 91 ARG A N 1
ATOM 720 C CA . ARG A 1 91 ? 3.675 4.225 -14.857 1.00 80.12 91 ARG A CA 1
ATOM 721 C C . ARG A 1 91 ? 4.336 3.559 -16.050 1.00 80.12 91 ARG A C 1
ATOM 723 O O . ARG A 1 91 ? 4.741 4.242 -16.989 1.00 80.12 91 ARG A O 1
ATOM 730 N N . GLU A 1 92 ? 4.425 2.237 -16.034 1.00 79.88 92 GLU A N 1
ATOM 731 C CA . GLU A 1 92 ? 4.996 1.493 -17.151 1.00 79.88 92 GLU A CA 1
ATOM 732 C C . GLU A 1 92 ? 4.110 1.590 -18.403 1.00 79.88 92 GLU A C 1
ATOM 734 O O . GLU A 1 92 ? 4.617 1.837 -19.497 1.00 79.88 92 GLU A O 1
ATOM 739 N N . GLU A 1 93 ? 2.786 1.519 -18.246 1.00 79.50 93 GLU A N 1
ATOM 740 C CA . GLU A 1 93 ? 1.829 1.734 -19.338 1.00 79.50 93 GLU A CA 1
ATOM 741 C C . GLU A 1 93 ? 1.940 3.153 -19.925 1.00 79.50 93 GLU A C 1
ATOM 743 O O . GLU A 1 93 ? 1.985 3.320 -21.145 1.00 79.50 93 GLU A O 1
ATOM 748 N N . ALA A 1 94 ? 2.070 4.187 -19.087 1.00 80.12 94 ALA A N 1
ATOM 749 C CA . ALA A 1 94 ? 2.274 5.561 -19.549 1.00 80.12 94 ALA A CA 1
ATOM 750 C C . ALA A 1 94 ? 3.570 5.710 -20.366 1.00 80.12 94 ALA A C 1
ATOM 752 O O . ALA A 1 94 ? 3.574 6.346 -21.424 1.00 80.12 94 ALA A O 1
ATOM 753 N N . ARG A 1 95 ? 4.652 5.066 -19.913 1.00 81.38 95 ARG A N 1
ATOM 754 C CA . ARG A 1 95 ? 5.952 5.055 -20.593 1.00 81.38 95 ARG A CA 1
ATOM 755 C C . ARG A 1 95 ? 5.882 4.353 -21.950 1.00 81.38 95 ARG A C 1
ATOM 757 O O . ARG A 1 95 ? 6.417 4.875 -22.926 1.00 81.38 95 ARG A O 1
ATOM 764 N N . GLN A 1 96 ? 5.217 3.200 -22.022 1.00 80.25 96 GLN A N 1
ATOM 765 C CA . GLN A 1 96 ? 5.035 2.441 -23.266 1.00 80.25 96 GLN A CA 1
ATOM 766 C C . GLN A 1 96 ? 4.201 3.207 -24.297 1.00 80.25 96 GLN A C 1
ATOM 768 O O . GLN A 1 96 ? 4.493 3.151 -25.488 1.00 80.25 96 GLN A O 1
ATOM 773 N N . ASN A 1 97 ? 3.218 3.982 -23.837 1.00 79.62 97 ASN A N 1
ATOM 774 C CA . ASN A 1 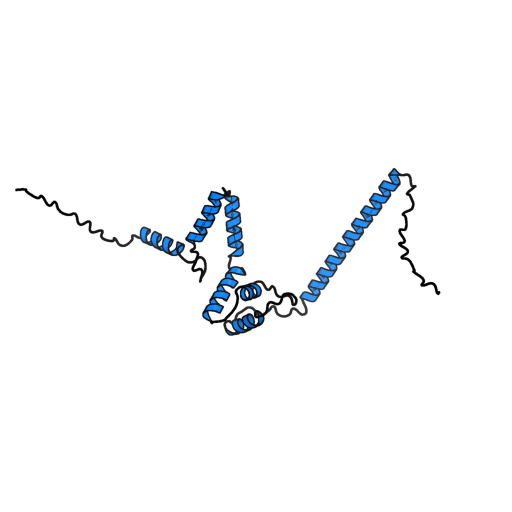97 ? 2.383 4.824 -24.691 1.00 79.62 97 ASN A CA 1
ATOM 775 C C . ASN A 1 97 ? 3.004 6.201 -25.007 1.00 79.62 97 ASN A C 1
ATOM 777 O O . ASN A 1 97 ? 2.363 7.030 -25.650 1.00 79.62 97 ASN A O 1
ATOM 781 N N . GLY A 1 98 ? 4.242 6.470 -24.570 1.00 80.69 98 GLY A N 1
ATOM 782 C CA . GLY A 1 98 ? 4.950 7.724 -24.853 1.00 80.69 98 GLY A CA 1
ATOM 783 C C . GLY A 1 98 ? 4.335 8.963 -24.191 1.00 80.69 98 GLY A C 1
ATOM 784 O O . GLY A 1 98 ? 4.582 10.087 -24.634 1.00 80.69 98 GLY A O 1
ATOM 785 N N . LEU A 1 99 ? 3.527 8.777 -23.144 1.00 78.69 99 LEU A N 1
ATOM 786 C CA . LEU A 1 99 ? 2.886 9.871 -22.425 1.00 78.69 99 LEU A CA 1
ATOM 787 C C . LEU A 1 99 ? 3.912 10.564 -21.516 1.00 78.69 99 LEU A C 1
ATOM 789 O O . LEU A 1 99 ? 4.619 9.920 -20.741 1.00 78.69 99 LEU A O 1
ATOM 793 N N . LYS A 1 100 ? 3.986 11.898 -21.589 1.00 74.56 100 LYS A N 1
ATOM 794 C CA . LYS A 1 100 ? 4.780 12.713 -20.658 1.00 74.56 100 LYS A CA 1
ATOM 795 C C . LYS A 1 100 ? 3.964 12.959 -19.390 1.00 74.56 100 LYS A C 1
ATOM 797 O O . LYS A 1 100 ? 3.214 13.927 -19.336 1.00 74.56 100 LYS A O 1
ATOM 802 N N . VAL A 1 101 ? 4.100 12.066 -18.417 1.00 68.75 101 VAL A N 1
ATOM 803 C CA . VAL A 1 101 ? 3.383 12.093 -17.133 1.00 68.75 101 VAL A CA 1
ATOM 804 C C . VAL A 1 101 ? 4.420 12.004 -16.024 1.00 68.75 101 VAL A C 1
ATOM 806 O O . VAL A 1 101 ? 5.362 11.218 -16.148 1.00 68.75 101 VAL A O 1
ATOM 809 N N . ILE A 1 102 ? 4.281 12.809 -14.971 1.00 77.62 102 ILE A N 1
ATOM 810 C CA . ILE A 1 102 ? 5.172 12.719 -13.803 1.00 77.62 102 ILE A CA 1
ATOM 811 C C . ILE A 1 102 ? 4.645 11.686 -12.800 1.00 77.62 102 ILE A C 1
ATOM 813 O O . ILE A 1 102 ? 3.436 11.469 -12.687 1.00 77.62 102 ILE A O 1
ATOM 817 N N . ASP A 1 103 ? 5.551 11.050 -12.057 1.00 77.75 103 ASP A N 1
ATOM 818 C CA . ASP A 1 103 ? 5.220 10.012 -11.074 1.00 77.75 103 ASP A CA 1
ATOM 819 C C . ASP A 1 103 ? 4.201 10.534 -10.039 1.00 77.75 103 ASP A C 1
ATOM 821 O O . ASP A 1 103 ? 3.263 9.832 -9.667 1.00 77.75 103 ASP A O 1
ATOM 825 N N . GLU A 1 104 ? 4.276 11.805 -9.649 1.00 70.06 104 GLU A N 1
ATOM 826 C CA . GLU A 1 104 ? 3.291 12.419 -8.760 1.00 70.06 104 GLU A CA 1
ATOM 827 C C . GLU A 1 104 ? 1.866 12.358 -9.338 1.00 70.06 104 GLU A C 1
ATOM 829 O O . GLU A 1 104 ? 0.922 12.039 -8.617 1.00 70.06 104 GLU A O 1
ATOM 834 N N . GLU A 1 105 ? 1.681 12.608 -10.638 1.00 69.25 105 GLU A N 1
ATOM 835 C CA . GLU A 1 105 ? 0.353 12.614 -11.264 1.00 69.25 105 GLU A CA 1
ATOM 836 C C . GLU A 1 105 ? -0.288 11.225 -11.286 1.00 69.25 105 GLU A C 1
ATOM 838 O O . GLU A 1 105 ? -1.499 11.080 -11.077 1.00 69.25 105 GLU A O 1
ATOM 843 N N . ILE A 1 106 ? 0.535 10.201 -11.504 1.00 75.38 106 ILE A N 1
ATOM 844 C CA . ILE A 1 106 ? 0.113 8.801 -11.490 1.00 75.38 106 ILE A CA 1
ATOM 845 C C . ILE A 1 106 ? -0.223 8.401 -10.054 1.00 75.38 106 ILE A C 1
ATOM 847 O O . ILE A 1 106 ? -1.288 7.840 -9.811 1.00 75.38 106 ILE A O 1
ATOM 851 N N . TRP A 1 107 ? 0.631 8.751 -9.089 1.00 76.06 107 TRP A N 1
ATOM 852 C CA . TRP A 1 107 ? 0.418 8.440 -7.677 1.00 76.06 107 TRP A CA 1
ATOM 853 C C . TRP A 1 107 ? -0.883 9.047 -7.150 1.00 76.06 107 TRP A C 1
ATOM 855 O O . TRP A 1 107 ? -1.716 8.334 -6.589 1.00 76.06 107 TRP A O 1
ATOM 865 N N . TYR A 1 108 ? -1.112 10.339 -7.402 1.00 72.06 108 TYR A N 1
ATOM 866 C CA . TYR A 1 108 ? -2.331 11.028 -6.976 1.00 72.06 108 TYR A CA 1
ATOM 867 C C . TYR A 1 108 ? -3.600 10.455 -7.613 1.00 72.06 108 TYR A C 1
ATOM 869 O O . TYR A 1 108 ? -4.626 10.373 -6.934 1.00 72.06 1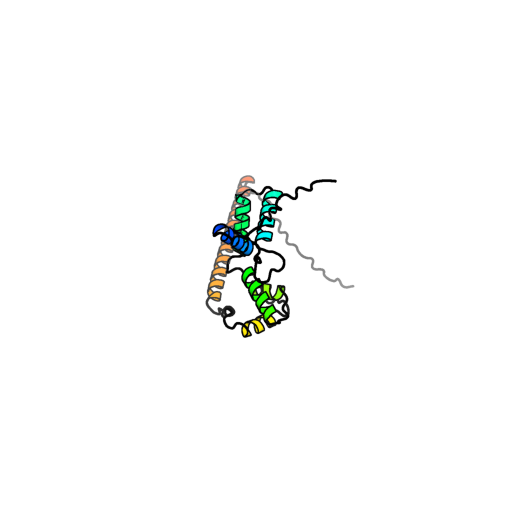08 TYR A O 1
ATOM 877 N N . SER A 1 109 ? -3.522 10.010 -8.872 1.00 70.44 109 SER A N 1
ATOM 878 C CA . SER A 1 109 ? -4.638 9.337 -9.550 1.00 70.44 109 SER A CA 1
ATOM 879 C C . SER A 1 109 ? -5.012 8.015 -8.877 1.00 70.44 109 SER A C 1
ATOM 881 O O . SER A 1 109 ? -6.190 7.667 -8.828 1.00 70.44 109 SER A O 1
ATOM 883 N N . VAL A 1 110 ? -4.024 7.287 -8.352 1.00 73.62 110 VAL A N 1
ATOM 884 C CA . VAL A 1 110 ? -4.230 5.976 -7.730 1.00 73.62 110 VAL A CA 1
ATOM 885 C C . VAL A 1 110 ? -4.759 6.08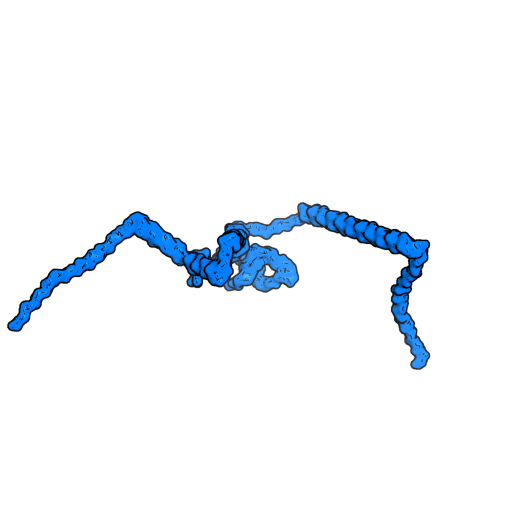2 -6.296 1.00 73.62 110 VAL A C 1
ATOM 887 O O . VAL A 1 110 ? -5.571 5.260 -5.885 1.00 73.62 110 VAL A O 1
ATOM 890 N N . VAL A 1 111 ? -4.350 7.097 -5.530 1.00 67.00 111 VAL A N 1
ATOM 891 C CA . VAL A 1 111 ? -4.763 7.257 -4.118 1.00 67.00 111 VAL A CA 1
ATOM 892 C C . VAL A 1 111 ? -6.049 8.080 -3.924 1.00 67.00 111 VAL A C 1
ATOM 894 O O . VAL A 1 111 ? -6.350 8.487 -2.805 1.00 67.00 111 VAL A O 1
ATOM 897 N N . GLU A 1 112 ? -6.796 8.363 -5.002 1.00 59.19 112 GLU A N 1
ATOM 898 C CA . GLU A 1 112 ? -8.045 9.159 -5.026 1.00 59.19 112 GLU A CA 1
ATOM 899 C C . GLU A 1 112 ? -7.970 10.522 -4.291 1.00 59.19 112 GLU A C 1
ATOM 901 O O . GLU A 1 112 ? -8.983 11.117 -3.909 1.00 59.19 112 GLU A O 1
ATOM 906 N N . GLY A 1 113 ? -6.765 11.072 -4.128 1.00 53.69 113 GLY A N 1
ATOM 907 C CA . GLY A 1 113 ? -6.476 12.270 -3.338 1.00 53.69 113 GLY A CA 1
ATOM 908 C C . GLY A 1 113 ? -6.807 13.578 -4.055 1.00 53.69 113 GLY A C 1
ATOM 909 O O . GLY A 1 113 ? -5.952 14.449 -4.180 1.00 53.69 113 GLY A O 1
ATOM 910 N N . HIS A 1 114 ? -8.036 13.742 -4.544 1.00 53.78 114 HIS A N 1
ATOM 911 C CA . HIS A 1 114 ? -8.455 14.946 -5.263 1.00 53.78 114 HIS A CA 1
ATOM 912 C C . HIS A 1 114 ? -9.569 15.683 -4.519 1.00 53.78 114 HIS A C 1
ATOM 914 O O . HIS A 1 114 ? -10.753 15.486 -4.787 1.00 53.78 114 HIS A O 1
ATOM 920 N N . ASN A 1 115 ? -9.201 16.603 -3.625 1.00 53.12 115 ASN A N 1
ATOM 921 C CA . ASN A 1 115 ? -10.116 17.676 -3.234 1.00 53.12 115 ASN A CA 1
ATOM 922 C C . ASN A 1 115 ? -9.901 18.888 -4.166 1.00 53.12 115 ASN A C 1
ATOM 924 O O . ASN A 1 115 ? -8.828 19.062 -4.746 1.00 53.12 115 ASN A O 1
ATOM 928 N N . ALA A 1 116 ? -10.912 19.746 -4.320 1.00 52.50 116 ALA A N 1
ATOM 929 C CA . ALA A 1 116 ? -10.831 20.921 -5.197 1.00 52.50 116 ALA A CA 1
ATOM 930 C C . ALA A 1 116 ? -9.710 21.914 -4.816 1.00 52.50 116 ALA A C 1
ATOM 932 O O . ALA A 1 116 ? -9.338 22.754 -5.631 1.00 52.50 116 ALA A O 1
ATOM 933 N N . LYS A 1 117 ? -9.176 21.815 -3.593 1.00 53.22 117 LYS A N 1
ATOM 934 C CA . LYS A 1 117 ? -8.145 22.697 -3.033 1.00 53.22 117 LYS A CA 1
ATOM 935 C C . LYS A 1 117 ? -6.714 22.188 -3.287 1.00 53.22 117 LYS A C 1
ATOM 937 O O . LYS A 1 117 ? -5.799 22.998 -3.288 1.00 53.22 117 LYS A O 1
ATOM 942 N N . ASN A 1 118 ? -6.535 20.897 -3.582 1.00 56.16 118 ASN A N 1
ATOM 943 C CA . ASN A 1 118 ? -5.240 20.225 -3.769 1.00 56.16 118 ASN A CA 1
ATOM 944 C C . ASN A 1 118 ? -5.059 19.709 -5.210 1.00 56.16 118 ASN A C 1
ATOM 946 O O . ASN A 1 118 ? -4.440 18.673 -5.449 1.00 56.16 118 ASN A O 1
ATOM 950 N N . ARG A 1 119 ? -5.657 20.389 -6.194 1.00 60.78 119 ARG A N 1
ATOM 951 C CA . ARG A 1 119 ? -5.600 19.966 -7.596 1.00 60.78 119 ARG A CA 1
ATOM 952 C C . ARG A 1 119 ? -4.187 20.170 -8.157 1.00 60.78 119 ARG A C 1
ATOM 954 O O . ARG A 1 119 ? -3.780 21.303 -8.390 1.00 60.78 119 ARG A O 1
ATOM 961 N N . VAL A 1 120 ? -3.483 19.075 -8.432 1.00 58.06 120 VAL A N 1
ATOM 962 C CA . VAL A 1 120 ? -2.201 19.100 -9.151 1.00 58.06 120 VAL A CA 1
ATOM 963 C C . VAL A 1 120 ? -2.468 19.345 -10.652 1.00 58.06 120 VAL A C 1
ATOM 965 O O . VAL A 1 120 ? -3.343 18.681 -11.225 1.00 58.06 120 VAL A O 1
ATOM 968 N N . PRO A 1 121 ? -1.800 20.326 -11.293 1.00 60.53 121 PRO A N 1
ATOM 969 C CA . PRO A 1 121 ? -1.893 20.550 -12.740 1.00 60.53 121 PRO A CA 1
ATOM 970 C C . PRO A 1 121 ? -1.512 19.290 -13.538 1.00 60.53 121 PRO A C 1
ATOM 972 O O . PRO A 1 121 ? -0.652 18.550 -13.092 1.00 60.53 121 PRO A O 1
ATOM 975 N N . GLY A 1 122 ? -2.155 19.043 -14.688 1.00 63.91 122 GLY A N 1
ATOM 976 C CA . GLY A 1 122 ? -1.824 17.940 -15.614 1.00 63.91 122 GLY A CA 1
ATOM 977 C C . GLY A 1 122 ? -2.427 16.556 -15.295 1.00 63.91 122 GLY A C 1
ATOM 978 O O . GLY A 1 122 ? -2.796 15.826 -16.216 1.00 63.91 122 GLY A O 1
ATOM 979 N N . VAL A 1 123 ? -2.743 16.248 -14.027 1.00 61.31 123 VAL A N 1
ATOM 980 C CA . VAL A 1 123 ? -3.381 14.961 -13.638 1.00 61.31 123 VAL A CA 1
ATOM 981 C C . VAL A 1 123 ? -4.695 14.681 -14.382 1.00 61.31 123 VAL A C 1
ATOM 983 O O . VAL A 1 123 ? -5.013 13.549 -14.747 1.00 61.31 123 VAL A O 1
ATOM 986 N N . GLY A 1 124 ? -5.493 15.726 -14.620 1.00 63.72 124 GLY A N 1
ATOM 987 C CA . GLY A 1 124 ? -6.763 15.593 -15.336 1.00 63.72 124 GLY A CA 1
AT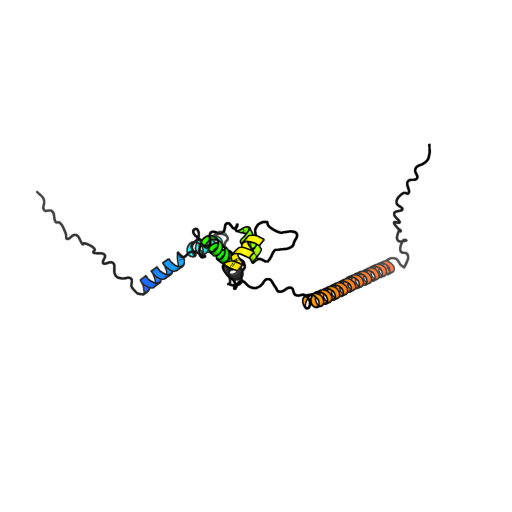OM 988 C C . GLY A 1 124 ? -6.598 15.226 -16.814 1.00 63.72 124 GLY A C 1
ATOM 989 O O . GLY A 1 124 ? -7.509 14.630 -17.388 1.00 63.72 124 GLY A O 1
ATOM 990 N N . ASP A 1 125 ? -5.462 15.581 -17.414 1.00 67.88 125 ASP A N 1
ATOM 991 C CA . ASP A 1 125 ? -5.111 15.227 -18.788 1.00 67.88 125 ASP A CA 1
ATOM 992 C C . ASP A 1 125 ? -4.622 13.778 -18.849 1.00 67.88 125 ASP A C 1
ATOM 994 O O . ASP A 1 125 ? -5.142 13.005 -19.653 1.00 67.88 125 ASP A O 1
ATOM 998 N N . TYR A 1 126 ? -3.759 13.364 -17.914 1.00 68.94 126 TYR A N 1
ATOM 999 C CA . TYR A 1 126 ? -3.345 11.965 -17.763 1.00 68.94 126 TYR A CA 1
ATOM 1000 C C . TYR A 1 126 ? -4.538 11.008 -17.631 1.00 68.94 126 TYR A C 1
ATOM 1002 O O . TYR A 1 126 ? -4.668 10.055 -18.400 1.00 68.94 126 TYR A O 1
ATOM 1010 N N . ALA A 1 127 ? -5.462 11.299 -16.710 1.00 64.56 127 ALA A N 1
ATOM 1011 C CA . ALA A 1 127 ? -6.644 10.468 -16.492 1.00 64.56 127 ALA A CA 1
ATOM 1012 C C . ALA A 1 127 ? -7.546 10.372 -17.740 1.00 64.56 127 ALA A C 1
ATOM 1014 O O . ALA A 1 127 ? -8.203 9.352 -17.957 1.00 64.56 127 ALA A O 1
ATOM 1015 N N . ARG A 1 128 ? -7.588 11.421 -18.576 1.00 70.25 128 ARG A N 1
ATOM 1016 C CA . ARG A 1 128 ? -8.316 11.401 -19.853 1.00 70.25 128 ARG A CA 1
ATOM 1017 C C . ARG A 1 128 ? -7.623 10.535 -20.896 1.00 70.25 128 ARG A C 1
ATOM 1019 O O . ARG A 1 128 ? -8.319 9.794 -21.584 1.00 70.25 128 ARG A O 1
ATOM 1026 N N . GLU A 1 129 ? -6.302 10.618 -21.014 1.00 70.12 129 GLU A N 1
ATOM 1027 C CA . GLU A 1 129 ? -5.543 9.810 -21.973 1.00 70.12 129 GLU A CA 1
ATOM 1028 C C . GLU A 1 129 ? -5.534 8.327 -21.582 1.00 70.12 129 GLU A C 1
ATOM 1030 O O . GLU A 1 129 ? -5.844 7.480 -22.417 1.00 70.12 129 GLU A O 1
ATOM 1035 N N . MET A 1 130 ? -5.335 7.994 -20.302 1.00 66.00 130 MET A N 1
ATOM 1036 C CA . MET A 1 130 ? -5.385 6.602 -19.826 1.00 66.00 130 MET A CA 1
ATOM 1037 C C . MET A 1 130 ? -6.743 5.940 -20.058 1.00 66.00 130 MET A C 1
ATOM 1039 O O . MET A 1 130 ? -6.815 4.756 -20.375 1.00 66.00 130 MET A O 1
ATOM 1043 N N . LYS A 1 131 ? -7.839 6.701 -19.980 1.00 67.50 131 LYS A N 1
ATOM 1044 C CA . LYS A 1 131 ? -9.182 6.186 -20.277 1.00 67.50 131 LYS A CA 1
ATOM 1045 C C . LYS A 1 131 ? -9.360 5.790 -21.750 1.00 67.50 131 LYS A C 1
ATOM 1047 O O . LYS A 1 131 ? -10.186 4.930 -22.046 1.00 67.50 131 LYS A O 1
ATOM 1052 N N . LYS A 1 132 ? -8.608 6.410 -22.669 1.00 73.56 132 LYS A N 1
ATOM 1053 C CA . LYS A 1 132 ? -8.601 6.042 -24.096 1.00 73.56 132 LYS A CA 1
ATOM 1054 C C . LYS A 1 132 ? -7.797 4.768 -24.342 1.00 73.56 132 LYS A C 1
ATOM 1056 O O . LYS A 1 132 ? -8.179 3.979 -25.197 1.00 73.56 132 LYS A O 1
ATOM 1061 N N . VAL A 1 133 ? -6.709 4.585 -23.592 1.00 69.12 133 VAL A N 1
ATOM 1062 C CA . VAL A 1 133 ? -5.824 3.414 -23.684 1.00 69.12 133 VAL A CA 1
ATOM 1063 C C . VAL A 1 133 ? -6.468 2.183 -23.034 1.00 69.12 133 VAL A C 1
ATOM 1065 O O . VAL A 1 133 ? -6.403 1.093 -23.595 1.00 69.12 133 VAL A O 1
ATOM 1068 N N . ASN A 1 134 ? -7.162 2.353 -21.901 1.00 60.94 134 ASN A N 1
ATOM 1069 C CA . ASN A 1 134 ? -7.811 1.260 -21.180 1.00 60.94 134 ASN A CA 1
ATOM 1070 C C . ASN A 1 134 ? -9.244 1.621 -20.717 1.00 60.94 134 ASN A C 1
ATOM 1072 O O . ASN A 1 134 ? -9.446 2.154 -19.613 1.00 60.94 134 ASN A O 1
ATOM 1076 N N . PRO A 1 135 ? -10.275 1.299 -21.525 1.00 57.59 135 PRO A N 1
ATOM 1077 C CA . PRO A 1 135 ? -11.669 1.640 -21.229 1.00 57.59 135 PRO A CA 1
ATOM 1078 C C . PRO A 1 135 ? -12.281 0.826 -20.076 1.00 57.59 135 PRO A C 1
ATOM 1080 O O . PRO A 1 135 ? -13.365 1.167 -19.609 1.00 57.59 135 PRO A O 1
ATOM 1083 N N . SER A 1 136 ? -11.598 -0.222 -19.596 1.00 49.66 136 SER A N 1
ATOM 1084 C CA . SER A 1 136 ? -12.021 -1.042 -18.450 1.00 49.66 136 SER A CA 1
ATOM 1085 C C . SER A 1 136 ? -11.660 -0.421 -17.091 1.00 49.66 136 SER A C 1
ATOM 1087 O O . SER A 1 136 ? -12.007 -0.990 -16.051 1.00 49.66 136 SER A O 1
ATOM 1089 N N . SER A 1 137 ? -10.946 0.711 -17.068 1.00 52.91 137 SER A N 1
ATOM 1090 C CA . SER A 1 137 ? -10.647 1.432 -15.827 1.00 52.91 137 SER A CA 1
ATOM 1091 C C . SER A 1 137 ? -11.951 1.754 -15.084 1.00 52.91 137 SER A C 1
ATOM 1093 O O . SER A 1 137 ? -12.897 2.288 -15.670 1.00 52.91 137 SER A O 1
ATOM 1095 N N . LYS A 1 138 ? -12.022 1.345 -13.804 1.00 52.28 138 LYS A N 1
ATOM 1096 C CA . LYS A 1 138 ? -13.229 1.434 -12.965 1.00 52.28 138 LYS A CA 1
ATOM 1097 C C . LYS A 1 138 ? -13.885 2.812 -13.144 1.00 52.28 138 LYS A C 1
ATOM 1099 O O . LYS A 1 138 ? -13.178 3.825 -13.126 1.00 52.28 138 LYS A O 1
ATOM 1104 N N . PRO A 1 139 ? -15.215 2.883 -13.331 1.00 50.75 139 PRO A N 1
ATOM 1105 C CA . PRO A 1 139 ? -15.879 4.165 -13.486 1.00 50.75 139 PRO A CA 1
ATOM 1106 C C . PRO A 1 139 ? -15.570 5.025 -12.262 1.00 50.75 139 PRO A C 1
ATOM 1108 O O . PRO A 1 139 ? -15.606 4.528 -11.135 1.00 50.75 139 PRO A O 1
ATOM 1111 N N . ARG A 1 140 ? -15.298 6.323 -12.484 1.00 53.78 140 ARG A N 1
ATOM 1112 C CA . ARG A 1 140 ? -15.371 7.331 -11.416 1.00 53.78 140 ARG A CA 1
ATOM 1113 C C . ARG A 1 140 ? -16.633 7.021 -10.631 1.00 53.78 140 ARG A C 1
ATOM 1115 O O . ARG A 1 140 ? -17.696 6.986 -11.255 1.00 53.78 140 ARG A O 1
ATOM 1122 N N . ARG A 1 141 ? -16.478 6.767 -9.326 1.00 48.69 141 ARG A N 1
ATOM 1123 C CA . ARG A 1 141 ? -17.555 6.525 -8.364 1.00 48.69 141 ARG A CA 1
ATOM 1124 C C . ARG A 1 141 ? -18.790 7.287 -8.832 1.00 48.69 141 ARG A C 1
ATOM 1126 O O . ARG A 1 141 ? -18.760 8.520 -8.882 1.00 48.69 141 ARG A O 1
ATOM 1133 N N . SER A 1 142 ? -19.793 6.551 -9.320 1.00 40.81 142 SER A N 1
ATOM 1134 C CA . SER A 1 142 ? -21.027 7.142 -9.829 1.00 40.81 142 SER A CA 1
ATOM 1135 C C . SER A 1 142 ? -21.505 8.117 -8.771 1.00 40.81 142 SER A C 1
ATOM 1137 O O . SER A 1 142 ? -21.502 7.762 -7.593 1.00 40.81 142 SER A O 1
ATOM 1139 N N . SER A 1 143 ? -21.822 9.351 -9.163 1.00 48.06 143 SER A N 1
ATOM 1140 C CA . SER A 1 143 ? -22.306 10.362 -8.230 1.00 48.06 143 SER A CA 1
ATOM 1141 C C . SER A 1 143 ? -23.424 9.749 -7.386 1.00 48.06 143 SER A C 1
ATOM 1143 O O . SER A 1 143 ? -24.509 9.476 -7.892 1.00 48.06 143 SER A O 1
ATOM 1145 N N . THR A 1 144 ? -23.142 9.465 -6.114 1.00 46.72 144 THR A N 1
ATOM 1146 C CA . THR A 1 144 ? -24.114 8.927 -5.164 1.00 46.72 144 THR A CA 1
ATOM 1147 C C . THR A 1 144 ? -25.021 10.076 -4.758 1.00 46.72 144 THR A C 1
ATOM 1149 O O . THR A 1 144 ? -24.812 10.704 -3.730 1.00 46.72 144 THR A O 1
ATOM 1152 N N . SER A 1 145 ? -26.000 10.417 -5.590 1.00 57.81 145 SER A N 1
ATOM 1153 C CA . SER A 1 145 ? -26.919 11.528 -5.325 1.00 57.81 145 SER A CA 1
ATOM 1154 C C . SER A 1 145 ? -28.155 11.130 -4.504 1.00 57.81 145 SER A C 1
ATOM 1156 O O . SER A 1 145 ? -29.128 11.875 -4.479 1.00 57.81 145 SER A O 1
ATOM 1158 N N . SER A 1 146 ? -28.133 10.010 -3.770 1.00 54.62 146 SER A N 1
ATOM 1159 C CA . SER A 1 146 ? -29.218 9.683 -2.825 1.00 54.62 146 SER A CA 1
ATOM 1160 C C . SER A 1 146 ? -28.783 8.900 -1.576 1.00 54.62 146 SER A C 1
ATOM 1162 O O . SER A 1 146 ? -29.070 9.356 -0.472 1.00 54.62 146 SER A O 1
ATOM 1164 N N . SER A 1 147 ? -28.036 7.790 -1.701 1.00 55.41 147 SER A N 1
ATOM 1165 C CA . SER A 1 147 ? -27.622 6.966 -0.535 1.00 55.41 147 SER A CA 1
ATOM 1166 C C . SER A 1 147 ? -26.741 7.731 0.458 1.00 55.41 147 SER A C 1
ATOM 1168 O O . SER A 1 147 ? -26.972 7.704 1.665 1.00 55.41 147 SER A O 1
ATOM 1170 N N . SER A 1 148 ? -25.777 8.510 -0.048 1.00 62.12 148 SER A N 1
ATOM 1171 C CA . SER A 1 148 ? -24.827 9.213 0.819 1.00 62.12 148 SER A CA 1
ATOM 1172 C C . SER A 1 148 ? -25.456 10.378 1.584 1.00 62.12 148 SER A C 1
ATOM 1174 O O . SER A 1 148 ? -24.913 10.784 2.602 1.00 62.12 148 SER A O 1
ATOM 1176 N N . ALA A 1 149 ? -26.582 10.941 1.134 1.00 64.69 149 ALA A N 1
ATOM 1177 C CA . ALA A 1 149 ? -27.245 12.030 1.857 1.00 64.69 149 ALA A CA 1
ATOM 1178 C C . ALA A 1 149 ? -27.904 11.525 3.150 1.00 64.69 149 ALA A C 1
ATOM 1180 O O . ALA A 1 149 ? -27.820 12.186 4.183 1.00 64.69 149 ALA A O 1
ATOM 1181 N N . VAL A 1 150 ? -28.503 10.331 3.097 1.00 78.81 150 VAL A N 1
ATOM 1182 C CA . VAL A 1 150 ? -29.127 9.677 4.255 1.00 78.81 150 VAL A CA 1
ATOM 1183 C C . VAL A 1 150 ? -28.060 9.221 5.250 1.00 78.81 150 VAL A C 1
ATOM 1185 O O . VAL A 1 150 ? -28.182 9.490 6.441 1.00 78.81 150 VAL A O 1
ATOM 1188 N N . GLU A 1 151 ? -26.972 8.619 4.766 1.00 78.69 151 GLU A N 1
ATOM 1189 C CA . GLU A 1 151 ? -25.831 8.224 5.605 1.00 78.69 151 GLU A CA 1
ATOM 1190 C C . GLU A 1 151 ? -25.158 9.436 6.269 1.00 78.69 151 GLU A C 1
ATOM 1192 O O . GLU A 1 151 ? -24.853 9.404 7.460 1.00 78.69 151 GLU A O 1
ATOM 1197 N N . MET A 1 152 ? -24.990 10.544 5.539 1.00 74.94 152 MET A N 1
ATOM 1198 C CA . MET A 1 152 ? -24.448 11.790 6.093 1.00 74.94 152 MET A CA 1
ATOM 1199 C C . MET A 1 152 ? -25.384 12.425 7.126 1.00 74.94 152 MET A C 1
ATOM 1201 O O . MET A 1 152 ? -24.908 12.961 8.126 1.00 74.94 152 MET A O 1
ATOM 1205 N N . ALA A 1 153 ? -26.702 12.363 6.917 1.00 84.69 153 ALA A N 1
ATOM 1206 C CA . ALA A 1 153 ? -27.678 12.833 7.896 1.00 84.69 153 ALA A CA 1
ATOM 1207 C C . ALA A 1 153 ? -27.648 11.978 9.173 1.00 84.69 153 ALA A C 1
ATOM 1209 O O . ALA A 1 153 ? -27.591 12.533 10.268 1.00 84.69 153 ALA A O 1
ATOM 1210 N N . ALA A 1 154 ? -27.582 10.650 9.037 1.00 87.44 154 ALA A N 1
ATOM 1211 C CA . ALA A 1 154 ? -27.475 9.728 10.165 1.00 87.44 154 ALA A CA 1
ATOM 1212 C C . ALA A 1 154 ? -26.169 9.929 10.955 1.00 87.44 154 ALA A C 1
ATOM 1214 O O . ALA A 1 154 ? -26.184 9.980 12.184 1.00 87.44 154 ALA A O 1
ATOM 1215 N N . LEU A 1 155 ? -25.036 10.112 10.268 1.00 86.31 155 LEU A N 1
ATOM 1216 C CA . LEU A 1 155 ? -23.754 10.416 10.912 1.00 86.31 155 LEU A CA 1
ATOM 1217 C C . LEU A 1 155 ? -23.760 11.782 11.604 1.00 86.31 155 LEU A C 1
ATOM 1219 O O . LEU A 1 155 ? -23.176 11.936 12.678 1.00 86.31 155 LEU A O 1
ATOM 1223 N N . LYS A 1 156 ? -24.422 12.782 11.018 1.00 90.94 156 LYS A N 1
ATOM 1224 C CA . LYS A 1 156 ? -24.585 14.095 11.648 1.00 90.94 156 LYS A CA 1
ATOM 1225 C C . LYS A 1 156 ? -25.424 13.996 12.923 1.00 90.94 156 LYS A C 1
ATOM 1227 O O . LYS A 1 156 ? -25.055 14.592 13.930 1.00 90.94 156 LYS A O 1
ATOM 1232 N N . GLU A 1 157 ? -26.498 13.213 12.895 1.00 93.00 157 GLU A N 1
ATOM 1233 C CA . GLU A 1 157 ? -27.354 12.977 14.058 1.00 93.00 157 GLU A CA 1
ATOM 1234 C C . GLU A 1 157 ? -26.606 12.238 15.179 1.00 93.00 157 GLU A C 1
ATOM 1236 O O . GLU A 1 157 ? -26.683 12.634 16.340 1.00 93.00 157 GLU A O 1
ATOM 1241 N N . GLN A 1 158 ? -25.816 11.213 14.846 1.00 94.31 158 GLN A N 1
ATOM 1242 C CA . GLN A 1 158 ? -24.975 10.510 15.822 1.00 94.31 158 GLN A CA 1
ATOM 1243 C C . GLN A 1 158 ? -23.957 11.445 16.487 1.00 94.31 158 GLN A C 1
ATOM 1245 O O . GLN A 1 158 ? -23.820 11.437 17.708 1.00 94.31 158 GLN A O 1
ATOM 1250 N N . ASN A 1 159 ? -23.287 12.297 15.707 1.00 87.44 159 ASN A N 1
ATOM 1251 C CA . ASN A 1 159 ? -22.347 13.274 16.258 1.00 87.44 159 ASN A CA 1
ATOM 1252 C C . ASN A 1 159 ? -23.036 14.312 17.152 1.00 87.44 159 ASN A C 1
ATOM 1254 O O . ASN A 1 159 ? -22.480 14.693 18.177 1.00 87.44 159 ASN A O 1
ATOM 1258 N N . GLN A 1 160 ? -24.255 14.733 16.807 1.00 94.38 160 GLN A N 1
ATOM 1259 C CA . GLN A 1 160 ? -25.034 15.629 17.659 1.00 94.38 160 GLN A CA 1
ATOM 1260 C C . GLN A 1 160 ? -25.381 14.971 19.001 1.00 94.38 160 GLN A C 1
ATOM 1262 O O . GLN A 1 160 ? -25.182 15.580 20.048 1.00 94.38 160 GLN A O 1
ATOM 1267 N N . ARG A 1 161 ? -25.818 13.707 18.992 1.00 93.94 161 ARG A N 1
ATOM 1268 C CA . ARG A 1 161 ? -26.104 12.958 20.228 1.00 93.94 161 ARG A CA 1
ATOM 1269 C C . ARG A 1 161 ? -24.866 12.793 21.104 1.00 93.94 161 ARG A C 1
ATOM 1271 O O . ARG A 1 161 ? -24.955 12.930 22.320 1.00 93.94 161 ARG A O 1
ATOM 1278 N N . LEU A 1 162 ? -23.712 12.514 20.499 1.00 95.56 162 LEU A N 1
ATOM 1279 C CA . LEU A 1 162 ? -22.447 12.442 21.231 1.00 95.56 162 LEU A CA 1
ATOM 1280 C C . LEU A 1 162 ? -22.088 13.791 21.863 1.00 95.56 162 LEU A C 1
ATOM 1282 O O . LEU A 1 162 ? -21.664 13.823 23.016 1.00 95.56 162 LEU A O 1
ATOM 1286 N N . GLN A 1 163 ? -22.317 14.899 21.156 1.00 91.62 163 GLN A N 1
ATOM 1287 C CA . GLN A 1 163 ? -22.093 16.237 21.700 1.00 91.62 163 GLN A CA 1
ATOM 1288 C C . GLN A 1 163 ? -23.002 16.522 22.906 1.00 91.62 163 GLN A C 1
ATOM 1290 O O . GLN A 1 163 ? -22.520 16.950 23.949 1.00 91.62 163 GLN A O 1
ATOM 1295 N N . GLU A 1 164 ? -24.291 16.190 22.811 1.00 95.25 164 GLU A N 1
ATOM 1296 C CA . GLU A 1 164 ? -25.242 16.337 23.922 1.00 95.25 164 GLU A CA 1
ATOM 1297 C C . GLU A 1 164 ? -24.853 15.473 25.134 1.00 95.25 164 GLU A C 1
ATOM 1299 O O . GLU A 1 164 ? -25.029 15.882 26.284 1.00 95.25 164 GLU A O 1
ATOM 1304 N N . GLN A 1 165 ? -24.291 14.281 24.912 1.00 95.25 165 GLN A N 1
ATOM 1305 C CA . GLN A 1 165 ? -23.760 13.460 26.001 1.00 95.25 165 GLN A CA 1
ATOM 1306 C C . GLN A 1 165 ? -22.549 14.108 26.678 1.00 95.25 165 GLN A C 1
ATOM 1308 O O . GLN A 1 165 ? -22.479 14.110 27.908 1.00 95.25 165 GLN A O 1
ATOM 1313 N N . LEU A 1 166 ? -21.625 14.686 25.907 1.00 94.19 166 LEU A N 1
ATOM 1314 C CA . LEU A 1 166 ? -20.478 15.412 26.458 1.00 94.19 166 LEU A CA 1
ATOM 1315 C C . LEU A 1 166 ? -20.916 16.629 27.276 1.00 94.19 166 LEU A C 1
ATOM 1317 O O . LEU A 1 166 ? -20.389 16.849 28.369 1.00 94.19 166 LEU A O 1
ATOM 1321 N N . ASP A 1 167 ? -21.910 17.376 26.800 1.00 93.75 167 ASP A N 1
ATOM 1322 C CA . ASP A 1 167 ? -22.425 18.553 27.500 1.00 93.75 167 ASP A CA 1
ATOM 1323 C C . ASP A 1 167 ? -23.127 18.156 28.810 1.00 93.75 167 ASP A C 1
ATOM 1325 O O . ASP A 1 167 ? -22.904 18.768 29.858 1.00 93.75 167 ASP A O 1
ATOM 1329 N N . ASN A 1 168 ? -23.899 17.065 28.796 1.00 95.00 168 ASN A N 1
ATOM 1330 C CA . ASN A 1 168 ? -24.536 16.523 29.997 1.00 95.00 168 ASN A CA 1
ATOM 1331 C C . ASN A 1 168 ? -23.517 16.013 31.023 1.00 95.00 168 ASN A C 1
ATOM 1333 O O . ASN A 1 168 ? -23.652 16.291 32.215 1.00 95.00 168 ASN A O 1
ATOM 1337 N N . LEU A 1 169 ? -22.484 15.286 30.588 1.00 94.94 169 LEU A N 1
ATOM 1338 C CA . LEU A 1 169 ? -21.410 14.834 31.478 1.00 94.94 169 LEU A CA 1
ATOM 1339 C C . LEU A 1 169 ? -20.658 16.022 32.081 1.00 94.94 169 LEU A C 1
ATOM 1341 O O . LEU A 1 169 ? -20.420 16.047 33.289 1.00 94.94 169 LEU A O 1
ATOM 1345 N N . THR A 1 170 ? -20.353 17.030 31.263 1.00 94.00 170 THR A N 1
ATOM 1346 C CA . THR A 1 170 ? -19.718 18.279 31.703 1.00 94.00 170 THR A CA 1
ATOM 1347 C C . THR A 1 170 ? -20.566 18.997 32.752 1.00 94.00 170 THR A C 1
ATOM 1349 O O . THR A 1 170 ? -20.049 19.399 33.795 1.00 94.00 170 THR A O 1
ATOM 1352 N N . SER A 1 171 ? -21.875 19.114 32.518 1.00 93.44 171 SER A N 1
ATOM 1353 C CA . SER A 1 171 ? -22.810 19.749 33.450 1.00 93.44 171 SER A CA 1
ATOM 1354 C C . SER A 1 171 ? -22.915 18.979 34.769 1.00 93.44 171 SER A C 1
ATOM 1356 O O . SER A 1 171 ? -22.757 19.563 35.840 1.00 93.44 171 SER A O 1
ATOM 1358 N N . ASN A 1 172 ? -23.078 17.653 34.711 1.00 93.38 172 ASN A N 1
ATOM 1359 C CA . ASN A 1 172 ? -23.150 16.801 35.902 1.00 93.38 172 ASN A CA 1
ATOM 1360 C C . ASN A 1 172 ? -21.869 16.870 36.739 1.00 93.38 172 ASN A C 1
ATOM 1362 O O . ASN A 1 172 ? -21.928 16.953 37.969 1.00 93.38 172 ASN A O 1
ATOM 1366 N N . LEU A 1 173 ? -20.706 16.875 36.083 1.00 94.19 173 LEU A N 1
ATOM 1367 C CA . LEU A 1 173 ? -19.427 17.045 36.759 1.00 94.19 173 LEU A CA 1
ATOM 1368 C C . LEU A 1 173 ? -19.329 18.433 37.401 1.00 94.19 173 LEU A C 1
ATOM 1370 O O . LEU A 1 173 ? -18.932 18.538 38.558 1.00 94.19 173 LEU A O 1
ATOM 1374 N N . SER A 1 174 ? -19.745 19.485 36.692 1.00 92.44 174 SER A N 1
ATOM 1375 C CA . SER A 1 174 ? -19.772 20.850 37.225 1.00 92.44 174 SER A CA 1
ATOM 1376 C C . SER A 1 174 ? -20.659 20.961 38.468 1.00 92.44 174 SER A C 1
ATOM 1378 O O . SER A 1 174 ? -20.221 21.504 39.481 1.00 92.44 174 SER A O 1
ATOM 1380 N N . LEU A 1 175 ? -21.862 20.379 38.433 1.00 87.25 175 LEU A N 1
ATOM 1381 C CA . LEU A 1 175 ? -22.782 20.332 39.572 1.00 87.25 175 LEU A CA 1
ATOM 1382 C C . LEU A 1 175 ? -22.192 19.554 40.750 1.00 87.25 175 LEU A C 1
ATOM 1384 O O . LEU A 1 175 ? -22.270 20.012 41.886 1.00 87.25 175 LEU A O 1
ATOM 1388 N N . THR A 1 176 ? -21.553 18.414 40.484 1.00 90.81 176 THR A N 1
ATOM 1389 C CA . THR A 1 176 ? -20.902 17.603 41.523 1.00 90.81 176 THR A CA 1
ATOM 1390 C C . THR A 1 176 ? -19.771 18.380 42.190 1.00 90.81 176 THR A C 1
ATOM 1392 O O . THR A 1 176 ? -19.691 18.430 43.413 1.00 90.81 176 THR A O 1
ATOM 1395 N N . ILE A 1 177 ? -18.929 19.048 41.399 1.00 89.00 177 ILE A N 1
ATOM 1396 C CA . ILE A 1 177 ? -17.848 19.892 41.914 1.00 89.00 177 ILE A CA 1
ATOM 1397 C C . ILE A 1 177 ? -18.419 21.035 42.761 1.00 89.00 177 ILE A C 1
ATOM 1399 O O . ILE A 1 177 ? -17.931 21.277 43.863 1.00 89.00 177 ILE A O 1
ATOM 1403 N N . GLN A 1 178 ? -19.465 21.720 42.290 1.00 83.25 178 GLN A N 1
ATOM 1404 C CA . GLN A 1 178 ? -20.110 22.794 43.052 1.00 83.25 178 GLN A CA 1
ATOM 1405 C C . GLN A 1 178 ? -20.699 22.297 44.374 1.00 83.25 178 GLN A C 1
ATOM 1407 O O . GLN A 1 178 ? -20.574 22.975 45.393 1.00 83.25 178 GLN A O 1
ATOM 1412 N N . GLU A 1 179 ? -21.310 21.117 44.373 1.00 85.06 179 GLU A N 1
ATOM 1413 C CA . GLU A 1 179 ? -21.907 20.504 45.554 1.00 85.06 179 GLU A CA 1
ATOM 1414 C C . GLU A 1 179 ? -20.851 20.106 46.594 1.00 85.06 179 GLU A C 1
ATOM 1416 O O . GLU A 1 179 ? -21.018 20.377 47.783 1.00 85.06 179 GLU A O 1
ATOM 1421 N N . GLU A 1 180 ? -19.730 19.533 46.156 1.00 85.94 180 GLU A N 1
ATOM 1422 C CA . GLU A 1 180 ? -18.604 19.218 47.039 1.00 85.94 180 GLU A CA 1
ATOM 1423 C C . GLU A 1 180 ? -17.963 20.489 47.614 1.00 85.94 180 GLU A C 1
ATOM 1425 O O . GLU A 1 180 ? -17.710 20.565 48.817 1.00 85.94 180 GLU A O 1
ATOM 1430 N N . ILE A 1 181 ? -17.802 21.547 46.810 1.00 83.38 181 ILE A N 1
ATOM 1431 C CA . ILE A 1 181 ? -17.360 22.858 47.310 1.00 83.38 181 ILE A CA 1
ATOM 1432 C C . ILE A 1 181 ? -18.370 23.401 48.339 1.00 83.38 181 ILE A C 1
ATOM 1434 O O . ILE A 1 181 ? -17.984 23.856 49.415 1.00 83.38 181 ILE A O 1
ATOM 1438 N N . ARG A 1 182 ? -19.677 23.311 48.074 1.00 81.19 182 ARG A N 1
ATOM 1439 C CA . ARG A 1 182 ? -20.726 23.778 48.994 1.00 81.19 182 ARG A CA 1
ATOM 1440 C C . ARG A 1 182 ? -20.692 23.050 50.341 1.00 81.19 182 ARG A C 1
ATOM 1442 O O . ARG A 1 182 ? -20.887 23.702 51.368 1.00 81.19 182 ARG A O 1
ATOM 1449 N N . LYS A 1 183 ? -20.416 21.740 50.348 1.00 79.00 183 LYS A N 1
ATOM 1450 C CA . LYS A 1 183 ? -20.232 20.935 51.571 1.00 79.00 183 LYS A CA 1
ATOM 1451 C C . LYS A 1 183 ? -18.989 21.351 52.356 1.00 79.00 183 LYS A C 1
ATOM 1453 O O . LYS A 1 183 ? -19.054 21.420 53.579 1.00 79.00 183 LYS A O 1
ATOM 1458 N N . LEU A 1 184 ? -17.887 21.661 51.670 1.00 78.12 184 LEU A N 1
ATOM 1459 C CA . LEU A 1 184 ? -16.636 22.088 52.305 1.00 78.12 184 LEU A CA 1
ATOM 1460 C C . LEU A 1 184 ? -16.730 23.488 52.933 1.00 78.12 184 LEU A C 1
ATOM 1462 O O . LEU A 1 184 ? -16.149 23.719 53.990 1.00 78.12 184 LEU A O 1
ATOM 1466 N N . TYR A 1 185 ? -17.476 24.408 52.313 1.00 69.56 185 TYR A N 1
ATOM 1467 C CA . TYR A 1 185 ? -17.553 25.817 52.733 1.00 69.56 185 TYR A CA 1
ATOM 1468 C C . TYR A 1 185 ? -18.887 26.218 53.392 1.00 69.56 185 TYR A C 1
ATOM 1470 O O . TYR A 1 185 ? -19.142 27.403 53.607 1.00 69.56 185 TYR A O 1
ATOM 1478 N N . GLY A 1 186 ? -19.756 25.256 53.723 1.00 68.50 186 GLY A N 1
ATOM 1479 C CA . GLY A 1 186 ? -20.960 25.495 54.531 1.00 68.50 186 GLY A CA 1
ATOM 1480 C C . GLY A 1 186 ? -21.995 26.453 53.920 1.00 68.50 186 GLY A C 1
ATOM 1481 O O . GLY A 1 186 ? -22.793 27.025 54.656 1.00 68.50 186 GLY A O 1
ATOM 1482 N N . GLY A 1 187 ? -21.997 26.640 52.594 1.00 61.69 187 GLY A N 1
ATOM 1483 C CA . GLY A 1 187 ? -22.985 27.465 51.880 1.00 61.69 187 GLY A CA 1
ATOM 1484 C C . GLY A 1 187 ? -22.608 28.928 51.605 1.00 61.69 187 GLY A C 1
ATOM 1485 O O . GLY A 1 187 ? -23.379 29.605 50.933 1.00 61.69 187 GLY A O 1
ATOM 1486 N N . ASN A 1 188 ? -21.432 29.408 52.023 1.00 63.59 188 ASN A N 1
ATOM 1487 C CA . ASN A 1 188 ? -20.949 30.750 51.665 1.00 63.59 188 ASN A CA 1
ATOM 1488 C C . ASN A 1 188 ? -19.907 30.678 50.538 1.00 63.59 188 ASN A C 1
ATOM 1490 O O . ASN A 1 188 ? -18.703 30.751 50.773 1.00 63.59 188 ASN A O 1
ATOM 1494 N N . LEU A 1 189 ? -20.378 30.526 49.298 1.00 57.41 189 LEU A N 1
ATOM 1495 C CA . LEU A 1 189 ? -19.547 30.717 48.105 1.00 57.41 189 LEU A CA 1
ATOM 1496 C C . LEU A 1 189 ? -19.340 32.226 47.861 1.00 57.41 189 LEU A C 1
ATOM 1498 O O . LEU A 1 189 ? -20.321 32.973 47.908 1.00 57.41 189 LEU A O 1
ATOM 1502 N N . PRO A 1 190 ? -18.110 32.701 47.586 1.00 58.53 190 PRO A N 1
ATOM 1503 C CA . PRO A 1 190 ? -17.906 34.080 47.159 1.00 58.53 190 PRO A CA 1
ATOM 1504 C C . PRO A 1 190 ? -18.650 34.332 45.834 1.00 58.53 190 PRO A C 1
ATOM 1506 O O . PRO A 1 190 ? -18.721 33.422 44.999 1.00 58.53 190 PRO A O 1
ATOM 1509 N N . PRO A 1 191 ? -19.216 35.537 45.618 1.00 61.25 191 PRO A N 1
ATOM 1510 C CA . PRO A 1 191 ? -19.930 35.852 44.390 1.00 61.25 191 PRO A CA 1
ATOM 1511 C C . PRO A 1 191 ? -19.028 35.598 43.187 1.00 61.25 191 PRO A C 1
ATOM 1513 O O . PRO A 1 191 ? -17.891 36.070 43.138 1.00 61.25 191 PRO A O 1
ATOM 1516 N N . ARG A 1 192 ? -19.540 34.839 42.217 1.00 60.03 192 ARG A N 1
ATOM 1517 C CA . ARG A 1 192 ? -18.894 34.657 40.921 1.00 60.03 192 ARG A CA 1
ATOM 1518 C C . ARG A 1 192 ? -18.798 36.043 40.286 1.00 60.03 192 ARG A C 1
ATOM 1520 O O . ARG A 1 192 ? -19.824 36.617 39.937 1.00 60.03 192 ARG A O 1
ATOM 1527 N N . GLY A 1 193 ? -17.589 36.603 40.238 1.00 49.47 193 GLY A N 1
ATOM 1528 C CA . GLY A 1 193 ? -17.337 37.883 39.590 1.00 49.47 193 GLY A CA 1
ATOM 1529 C C . GLY A 1 193 ? -17.841 37.806 38.157 1.00 49.47 193 GLY A C 1
ATOM 1530 O O . GLY A 1 193 ? -17.376 36.972 37.379 1.00 49.47 193 GLY A O 1
ATOM 1531 N N . ASN A 1 194 ? -18.842 38.618 37.838 1.00 48.91 194 ASN A N 1
ATOM 1532 C CA . ASN A 1 194 ? -19.193 38.883 36.459 1.00 48.91 194 ASN A CA 1
ATOM 1533 C C . ASN A 1 194 ? -18.054 39.741 35.906 1.00 48.91 194 ASN A C 1
ATOM 1535 O O . ASN A 1 194 ? -18.015 40.947 36.147 1.00 48.91 194 ASN A O 1
ATOM 1539 N N . ASP A 1 195 ? -17.102 39.117 35.213 1.00 58.16 195 ASP A N 1
ATOM 1540 C CA . ASP A 1 195 ? -16.218 39.829 34.291 1.00 58.16 195 ASP A CA 1
ATOM 1541 C C . ASP A 1 195 ? -17.054 40.250 33.076 1.00 58.16 195 ASP A C 1
ATOM 1543 O O . ASP A 1 195 ? -16.926 39.733 31.965 1.00 58.16 195 ASP A O 1
ATOM 1547 N N . ASP A 1 196 ? -17.952 41.205 33.314 1.00 52.81 196 ASP A N 1
ATOM 1548 C CA . ASP A 1 196 ? -18.580 41.996 32.275 1.00 52.81 196 ASP A CA 1
ATOM 1549 C C . ASP A 1 196 ? -17.494 42.953 31.784 1.00 52.81 196 ASP A C 1
ATOM 1551 O O . ASP A 1 196 ? -17.338 44.076 32.269 1.00 52.81 196 ASP A O 1
ATOM 1555 N N . GLY A 1 197 ? -16.677 42.461 30.851 1.00 54.44 197 GLY A N 1
ATOM 1556 C CA . GLY A 1 197 ? -15.745 43.261 30.071 1.00 54.44 197 GLY A CA 1
ATOM 1557 C C . GLY A 1 197 ? -16.512 44.330 29.301 1.00 54.44 197 GLY A C 1
ATOM 1558 O O . GLY A 1 197 ? -16.832 44.157 28.126 1.00 54.44 197 GLY A O 1
ATOM 1559 N N . MET A 1 198 ? -16.821 45.438 29.973 1.00 51.59 198 MET A N 1
ATOM 1560 C CA . MET A 1 198 ? -17.403 46.621 29.369 1.00 51.59 198 MET A CA 1
ATOM 1561 C C . MET A 1 198 ? -16.311 47.296 28.542 1.00 51.59 198 MET A C 1
ATOM 1563 O O . MET A 1 198 ? -15.554 48.143 29.016 1.00 51.59 198 MET A O 1
ATOM 1567 N N . GLY A 1 199 ? -16.201 46.843 27.292 1.00 51.34 199 GLY A N 1
ATOM 1568 C CA . GLY A 1 199 ? -15.412 47.480 26.252 1.00 51.34 199 GLY A CA 1
ATOM 1569 C C . GLY A 1 199 ? -15.769 48.960 26.171 1.00 51.34 199 GLY A C 1
ATOM 1570 O O . GLY A 1 199 ? -16.937 49.333 26.057 1.00 51.34 199 GLY A O 1
ATOM 1571 N N . GLY A 1 200 ? -14.740 49.797 26.285 1.00 46.81 200 GLY A N 1
ATOM 1572 C CA . GLY A 1 200 ? -14.858 51.243 26.328 1.00 46.81 200 GLY A CA 1
ATOM 1573 C C . GLY A 1 200 ? -15.595 51.808 25.118 1.00 46.81 200 GLY A C 1
ATOM 1574 O O . GLY A 1 200 ? -15.168 51.655 23.975 1.00 46.81 200 GLY A O 1
ATOM 1575 N N . ALA A 1 201 ? -16.671 52.540 25.390 1.00 48.84 201 ALA A N 1
ATOM 1576 C CA . ALA A 1 201 ? -17.196 53.529 24.468 1.00 48.84 201 ALA A CA 1
ATOM 1577 C C . ALA A 1 201 ? -16.298 54.773 24.549 1.00 48.84 201 ALA A C 1
ATOM 1579 O O . ALA A 1 201 ? -16.449 55.611 25.437 1.00 48.84 201 ALA A O 1
ATOM 1580 N N . GLY A 1 202 ? -15.336 54.884 23.633 1.00 47.22 202 GLY A N 1
ATOM 1581 C CA . GLY A 1 202 ? -14.650 56.145 23.374 1.00 47.22 202 GLY A CA 1
ATOM 1582 C C . GLY A 1 202 ? -15.615 57.114 22.693 1.00 47.22 202 GLY A C 1
ATOM 1583 O O . GLY A 1 202 ? -15.909 56.965 21.510 1.00 47.22 202 GLY A O 1
ATOM 1584 N N . GLN A 1 203 ? -16.122 58.098 23.436 1.00 52.84 203 GLN A N 1
ATOM 1585 C CA . GLN A 1 203 ? -16.717 59.299 22.850 1.00 52.84 203 GLN A CA 1
ATOM 1586 C C . GLN A 1 203 ? -15.602 60.182 22.266 1.00 52.84 203 GLN A C 1
ATOM 1588 O O . GLN A 1 203 ? -14.638 60.468 22.979 1.00 52.84 203 GLN A O 1
ATOM 1593 N N . PRO A 1 204 ? -15.719 60.689 21.028 1.00 56.09 204 PRO A N 1
ATOM 1594 C CA . PRO A 1 204 ? -14.934 61.837 20.606 1.00 56.09 204 PRO A CA 1
ATOM 1595 C C . PRO A 1 204 ? -15.561 63.112 21.185 1.00 56.09 204 PRO A C 1
ATOM 1597 O O . PRO A 1 204 ? -16.647 63.536 20.789 1.00 56.09 204 PRO A O 1
ATOM 1600 N N . GLY A 1 205 ? -14.863 63.696 22.159 1.00 49.75 205 GLY A N 1
ATOM 1601 C CA . GLY A 1 205 ? -15.116 65.043 22.650 1.00 49.75 205 GLY A CA 1
ATOM 1602 C C . GLY A 1 205 ? -14.761 66.081 21.588 1.00 49.75 205 GLY A C 1
ATOM 1603 O O . GLY A 1 205 ? -13.724 66.001 20.935 1.00 49.75 205 GLY A O 1
ATOM 1604 N N . ILE A 1 206 ? -15.667 67.036 21.430 1.00 47.84 206 ILE A N 1
ATOM 1605 C CA . ILE A 1 206 ? -15.538 68.242 20.619 1.00 47.84 206 ILE A CA 1
ATOM 1606 C C . ILE A 1 206 ? -14.549 69.189 21.309 1.00 47.84 206 ILE A C 1
ATOM 1608 O O . ILE A 1 206 ? -14.757 69.501 22.481 1.00 47.84 206 ILE A O 1
ATOM 1612 N N . CYS A 1 207 ? -13.541 69.649 20.565 1.00 49.09 207 CYS A N 1
ATOM 1613 C CA . CYS A 1 207 ? -12.932 70.984 20.607 1.00 49.09 207 CYS A CA 1
ATOM 1614 C C . CYS A 1 207 ? -12.212 71.211 19.273 1.00 49.09 207 CYS A C 1
ATOM 1616 O O . CYS A 1 207 ? -11.365 70.358 18.922 1.00 49.09 207 CYS A O 1
#

Radius of gyration: 36.8 Å; chains: 1; bounding box: 101×108×79 Å

Organism: NCBI:txid132261

Foldseek 3Di:
DDDDPPDDPPPPPPPVPDQDPVSVVVVVVVVQQQPAPAVPNPDAGNVNVVVVLVVCCVVVVPDPVRSVVVVVVVCVCVPDLHLVNQLVVLVVVCVVVVHPDDSVLSSCVSVVVDDPVPDDPPSVVSVVVVCVVPVPPDPDPPPPPDPVVVVVVVVVVVVVVVVVVVVVVVVVVVVVVVVVVCVVPVNDDPDPDPPPVPDDDDDDDDD

Sequence (207 aa):
MIYDAVGPTRTNSVLEEEPNSTDKQFFEMLKAADTDLWPGSSKTSQLSAVARLLNIKSEHNLSERCYDTICQYIKDILLEDNSMAQFFKLREEARQNGLKVIDEEIWYSVVEGHNAKNRVPGVGDYAREMKKVNPSSKPRRSSTSSSSAVEMAALKEQNQRLQEQLDNLTSNLSLTIQEEIRKLYGGNLPPRGNDDGMGGAGQPGIC

pLDDT: mean 70.3, std 14.69, range [40.81, 95.56]